Protein AF-A0A1Y3B5D1-F1 (afdb_monomer_lite)

Structure (mmCIF, N/CA/C/O backbone):
data_AF-A0A1Y3B5D1-F1
#
_entry.id   AF-A0A1Y3B5D1-F1
#
loop_
_atom_site.group_PDB
_atom_site.id
_atom_site.type_symbol
_atom_site.label_atom_id
_atom_site.label_alt_id
_atom_site.label_comp_id
_atom_site.label_asym_id
_atom_site.label_entity_id
_atom_site.label_seq_id
_atom_site.pdbx_PDB_ins_code
_atom_site.Cartn_x
_atom_site.Cartn_y
_atom_site.Cartn_z
_atom_site.occupancy
_atom_site.B_iso_or_equiv
_atom_site.auth_seq_id
_atom_site.auth_comp_id
_atom_site.auth_asym_id
_atom_site.auth_atom_id
_atom_site.pdbx_PDB_model_num
ATOM 1 N N . CYS A 1 1 ? -29.926 -3.933 38.410 1.00 73.88 1 CYS A N 1
ATOM 2 C CA . CYS A 1 1 ? -29.168 -4.215 37.176 1.00 73.88 1 CYS A CA 1
ATOM 3 C C . CYS A 1 1 ? -28.532 -5.603 37.271 1.00 73.88 1 CYS A C 1
ATOM 5 O O . CYS A 1 1 ? -28.035 -5.963 38.330 1.00 73.88 1 CYS A O 1
ATOM 7 N N . ASP A 1 2 ? -28.560 -6.382 36.191 1.00 86.00 2 ASP A N 1
ATOM 8 C CA . ASP A 1 2 ? -27.848 -7.660 36.060 1.00 86.00 2 ASP A CA 1
ATOM 9 C C . ASP A 1 2 ? -26.908 -7.589 34.848 1.00 86.00 2 ASP A C 1
ATOM 11 O O . ASP A 1 2 ? -27.327 -7.764 33.702 1.00 86.00 2 ASP A O 1
ATOM 15 N N . ALA A 1 3 ? -25.625 -7.316 35.102 1.00 84.06 3 ALA A N 1
ATOM 16 C CA . ALA A 1 3 ? -24.613 -7.159 34.058 1.00 84.06 3 ALA A CA 1
ATOM 17 C C . ALA A 1 3 ? -2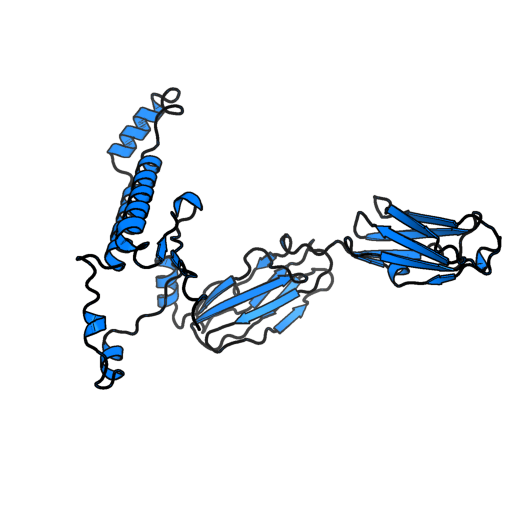4.372 -8.446 33.248 1.00 84.06 3 ALA A C 1
ATOM 19 O O . ALA A 1 3 ? -23.923 -8.378 32.105 1.00 84.06 3 ALA A O 1
ATOM 20 N N . LYS A 1 4 ? -24.708 -9.624 33.794 1.00 87.19 4 LYS A N 1
ATOM 21 C CA . LYS A 1 4 ? -24.528 -10.908 33.098 1.00 87.19 4 LYS A CA 1
ATOM 22 C C . LYS A 1 4 ? -25.571 -11.146 32.011 1.00 87.19 4 LYS A C 1
ATOM 24 O O . LYS A 1 4 ? -25.392 -12.025 31.175 1.00 87.19 4 LYS A O 1
ATOM 29 N N . ARG A 1 5 ? -26.662 -10.379 32.017 1.00 89.25 5 ARG A N 1
ATOM 30 C CA . ARG A 1 5 ? -27.709 -10.442 30.989 1.00 89.25 5 ARG A CA 1
ATOM 31 C C . ARG A 1 5 ? -27.465 -9.493 29.823 1.00 89.25 5 ARG A C 1
ATOM 33 O O . ARG A 1 5 ? -28.234 -9.535 28.866 1.00 89.25 5 ARG A O 1
ATOM 40 N N . VAL A 1 6 ? -26.418 -8.670 29.899 1.00 90.00 6 VAL A N 1
ATOM 41 C CA . VAL A 1 6 ? -25.979 -7.816 28.796 1.00 90.00 6 VAL A CA 1
ATOM 42 C C . VAL A 1 6 ? -25.220 -8.664 27.786 1.00 90.00 6 VAL A C 1
ATOM 44 O O . VAL A 1 6 ? -24.268 -9.361 28.140 1.00 90.00 6 VAL A O 1
ATOM 47 N N . VAL A 1 7 ? -25.633 -8.595 26.524 1.00 90.38 7 VAL A N 1
ATOM 48 C CA . VAL A 1 7 ? -24.996 -9.331 25.429 1.00 90.38 7 VAL A CA 1
ATOM 49 C C . VAL A 1 7 ? -24.275 -8.337 24.536 1.00 90.38 7 VAL A C 1
ATOM 51 O O . VAL A 1 7 ? -24.884 -7.392 24.049 1.00 90.38 7 VAL A O 1
ATOM 54 N N . CYS A 1 8 ? -22.982 -8.550 24.306 1.00 90.25 8 CYS A N 1
ATOM 55 C CA . CYS A 1 8 ? -22.202 -7.738 23.381 1.00 90.25 8 CYS A CA 1
ATOM 56 C C . CYS A 1 8 ? -21.796 -8.571 22.162 1.00 90.25 8 CYS A C 1
ATOM 58 O O . CYS A 1 8 ? -21.264 -9.672 22.306 1.00 90.25 8 CYS A O 1
ATOM 60 N N . THR A 1 9 ? -22.071 -8.060 20.964 1.00 89.50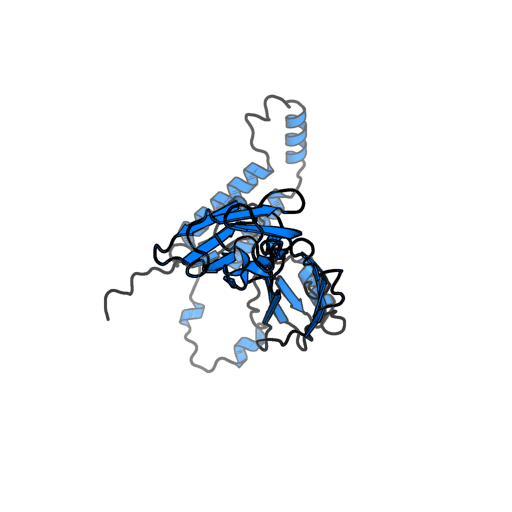 9 THR A N 1
ATOM 61 C CA . THR A 1 9 ? -21.803 -8.728 19.684 1.00 89.50 9 THR A CA 1
ATOM 62 C C . THR A 1 9 ? -21.188 -7.759 18.680 1.00 89.50 9 THR A C 1
ATOM 64 O O . THR A 1 9 ? -21.319 -6.548 18.810 1.00 89.50 9 THR A O 1
ATOM 67 N N . GLY A 1 10 ? -20.503 -8.283 17.666 1.00 86.50 10 GLY A N 1
ATOM 68 C CA . GLY A 1 10 ? -19.906 -7.486 16.594 1.00 86.50 10 GLY A CA 1
ATOM 69 C C . GLY A 1 10 ? -18.433 -7.810 16.376 1.00 86.50 10 GLY A C 1
ATOM 70 O O . GLY A 1 10 ? -17.699 -8.139 17.310 1.00 86.50 10 GLY A O 1
ATOM 71 N N . ASP A 1 11 ? -17.991 -7.705 15.124 1.00 82.56 11 ASP A N 1
ATOM 72 C CA . ASP A 1 11 ? -16.603 -7.989 14.745 1.00 82.56 11 ASP A CA 1
ATOM 73 C C . ASP A 1 11 ? -15.610 -7.018 15.388 1.00 82.56 11 ASP A C 1
ATOM 75 O O . ASP A 1 11 ? -14.460 -7.387 15.647 1.00 82.56 11 ASP A O 1
ATOM 79 N N . GLY A 1 12 ? -16.078 -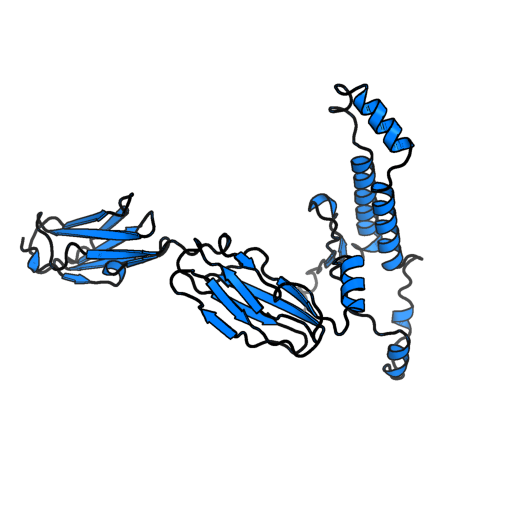5.817 15.748 1.00 82.25 12 GLY A N 1
ATOM 80 C CA . GLY A 1 12 ? -15.278 -4.825 16.451 1.00 82.25 12 GLY A CA 1
ATOM 81 C C . GLY A 1 12 ? -14.746 -5.292 17.807 1.00 82.25 12 GLY A C 1
ATOM 82 O O . GLY A 1 12 ? -13.748 -4.755 18.271 1.00 82.25 12 GLY A O 1
ATOM 83 N N . LEU A 1 13 ? -15.315 -6.345 18.407 1.00 85.88 13 LEU A N 1
ATOM 84 C CA . LEU A 1 13 ? -14.816 -6.934 19.657 1.00 85.88 13 LEU A CA 1
ATOM 85 C C . LEU A 1 13 ? -13.508 -7.717 19.490 1.00 85.88 13 LEU A C 1
ATOM 87 O O . LEU A 1 13 ? -12.774 -7.900 20.459 1.00 85.88 13 LEU A O 1
ATOM 91 N N . LYS A 1 14 ? -13.203 -8.196 18.277 1.00 85.31 14 LYS A N 1
ATOM 92 C CA . LYS A 1 14 ? -11.968 -8.948 17.986 1.00 85.31 14 LYS A CA 1
ATOM 93 C C . LYS A 1 14 ? -10.825 -8.023 17.556 1.00 85.31 14 LYS A C 1
ATOM 95 O O . LYS A 1 14 ? -9.649 -8.354 17.732 1.00 85.31 14 LYS A O 1
ATOM 100 N N . GLY A 1 15 ? -11.148 -6.855 17.007 1.00 87.25 15 GLY A N 1
ATOM 101 C CA . GLY A 1 15 ? -10.177 -5.876 16.536 1.00 87.25 15 GLY A CA 1
ATOM 102 C C . GLY A 1 15 ? -10.649 -5.128 15.295 1.00 87.25 15 GLY A C 1
ATOM 103 O O . GLY A 1 15 ? -11.809 -5.204 14.905 1.00 87.25 15 GLY A O 1
ATOM 104 N N . GLY A 1 16 ? -9.727 -4.408 14.664 1.00 87.19 16 GLY A N 1
ATOM 105 C CA . GLY A 1 16 ? -10.025 -3.620 13.472 1.00 87.19 16 GLY A CA 1
ATOM 106 C C . GLY A 1 16 ? -8.800 -2.893 12.938 1.00 87.19 16 GLY A C 1
ATOM 107 O O . GLY A 1 16 ? -7.671 -3.169 13.346 1.00 87.19 16 GLY A O 1
ATOM 108 N N . THR A 1 17 ? -9.014 -1.969 12.010 1.00 86.00 17 THR A N 1
ATOM 109 C CA . THR A 1 17 ? -7.951 -1.162 11.398 1.00 86.00 17 THR A CA 1
ATOM 110 C C . THR A 1 17 ? -8.213 0.305 11.695 1.00 86.00 17 THR A C 1
ATOM 112 O O . THR A 1 17 ? -9.352 0.748 11.587 1.00 86.00 17 THR A O 1
ATOM 115 N N . ILE A 1 18 ? -7.174 1.063 12.051 1.00 86.31 18 ILE A N 1
ATOM 116 C CA . ILE A 1 18 ? -7.285 2.519 12.220 1.00 86.31 18 ILE A CA 1
ATOM 117 C C . ILE A 1 18 ? -7.832 3.135 10.927 1.00 86.31 18 ILE A C 1
ATOM 119 O O . ILE A 1 18 ? -7.423 2.747 9.833 1.00 86.31 18 ILE A O 1
ATOM 123 N N . GLY A 1 19 ? -8.765 4.077 11.061 1.00 79.44 19 GLY A N 1
ATOM 124 C CA . GLY A 1 19 ? -9.437 4.729 9.934 1.00 79.44 19 GLY A CA 1
ATOM 125 C C . GLY A 1 19 ? -10.623 3.946 9.365 1.00 79.44 19 GLY A C 1
ATOM 126 O O . GLY A 1 19 ? -11.382 4.502 8.579 1.00 79.44 19 GLY A O 1
ATOM 127 N N . LYS A 1 20 ? -10.831 2.687 9.776 1.00 83.94 20 LYS A N 1
ATOM 128 C CA . LYS A 1 20 ? -12.084 1.963 9.527 1.00 83.94 20 LYS A CA 1
ATOM 129 C C . LYS A 1 20 ? -12.992 2.050 10.747 1.00 83.94 20 LYS A C 1
ATOM 131 O O . LYS A 1 20 ? -12.519 2.087 11.879 1.00 83.94 20 LYS A O 1
ATOM 136 N N . GLU A 1 21 ? -14.296 2.049 10.503 1.00 84.12 21 GLU A N 1
ATOM 137 C CA . GLU A 1 21 ? -15.302 2.054 11.560 1.00 84.12 21 GLU A CA 1
ATOM 138 C C . GLU A 1 21 ? -15.291 0.712 12.309 1.00 84.12 21 GLU A C 1
ATOM 140 O O . GLU A 1 21 ? -15.497 -0.353 11.719 1.00 84.12 21 GLU A O 1
ATOM 145 N N . ILE A 1 22 ? -15.019 0.756 13.615 1.00 90.81 22 ILE A N 1
ATOM 146 C CA . ILE A 1 22 ? -15.044 -0.412 14.498 1.00 90.81 22 ILE A CA 1
ATOM 147 C C . ILE A 1 22 ? -16.290 -0.294 15.365 1.00 90.81 22 ILE A C 1
ATOM 149 O O . ILE A 1 22 ? -16.335 0.531 16.276 1.00 90.81 22 ILE A O 1
ATOM 153 N N . LYS A 1 23 ? -17.290 -1.129 15.076 1.00 92.19 23 LYS A N 1
ATOM 154 C CA . LYS A 1 23 ? -18.577 -1.121 15.773 1.00 92.19 23 LYS A CA 1
ATOM 155 C C . LYS A 1 23 ? -18.826 -2.401 16.560 1.00 92.19 23 LYS A C 1
ATOM 157 O O . LYS A 1 23 ? -18.501 -3.503 16.105 1.00 92.19 23 LYS A O 1
ATOM 162 N N . ALA A 1 24 ? -19.438 -2.239 17.723 1.00 92.50 24 ALA A N 1
ATOM 163 C CA . ALA A 1 24 ? -19.983 -3.313 18.537 1.00 92.50 24 ALA A CA 1
ATOM 164 C C . ALA A 1 24 ? -21.415 -2.962 18.959 1.00 92.50 24 ALA A C 1
ATOM 166 O O . ALA A 1 24 ? -21.752 -1.801 19.171 1.00 92.50 24 ALA A O 1
ATOM 167 N N . PHE A 1 25 ? -22.255 -3.978 19.082 1.00 92.75 25 PHE A N 1
ATOM 168 C CA . PHE A 1 25 ? -23.649 -3.872 19.485 1.00 92.75 25 PHE A CA 1
ATOM 169 C C . PHE A 1 25 ? -23.807 -4.444 20.886 1.00 92.75 25 PHE A C 1
ATOM 171 O O . PHE A 1 25 ? -23.305 -5.531 21.181 1.00 92.75 25 PHE A O 1
ATOM 178 N N . ILE A 1 26 ? -24.493 -3.714 21.754 1.00 92.69 26 ILE A N 1
ATOM 179 C CA . ILE A 1 26 ? -24.699 -4.077 23.153 1.00 92.69 26 ILE A CA 1
ATOM 180 C C . ILE A 1 26 ? -26.203 -4.121 23.409 1.00 92.69 26 ILE A C 1
ATOM 182 O O . ILE A 1 26 ? -26.888 -3.115 23.281 1.00 92.69 26 ILE A O 1
ATOM 186 N N . ASP A 1 27 ? -26.723 -5.284 23.783 1.00 92.38 27 ASP A N 1
ATOM 187 C CA . ASP A 1 27 ? -28.128 -5.483 24.134 1.00 92.38 27 ASP A CA 1
ATOM 188 C C . ASP A 1 27 ? -28.279 -5.524 25.658 1.00 92.38 27 ASP A C 1
ATOM 190 O O . ASP A 1 27 ? -27.698 -6.386 26.326 1.00 92.38 27 ASP A O 1
ATOM 194 N N . THR A 1 28 ? -29.059 -4.590 26.208 1.00 91.12 28 THR A N 1
ATOM 195 C CA . THR A 1 28 ? -29.312 -4.455 27.652 1.00 91.12 28 THR A CA 1
ATOM 196 C C . THR A 1 28 ? -30.758 -4.763 28.047 1.00 91.12 28 THR A C 1
ATOM 198 O O . THR A 1 28 ? -31.086 -4.727 29.234 1.00 91.12 28 THR A O 1
ATOM 201 N N . ARG A 1 29 ? -31.628 -5.151 27.101 1.00 88.94 29 ARG A N 1
ATOM 202 C CA . ARG A 1 29 ? -33.082 -5.321 27.325 1.00 88.94 29 ARG A CA 1
ATOM 203 C C . ARG A 1 29 ? -33.424 -6.274 28.472 1.00 88.94 29 ARG A C 1
ATOM 205 O O . ARG A 1 29 ? -34.460 -6.146 29.116 1.00 88.94 29 ARG A O 1
ATOM 212 N N . ARG A 1 30 ? -32.542 -7.239 28.754 1.00 86.75 30 ARG A N 1
ATOM 213 C CA . ARG A 1 30 ? -32.715 -8.255 29.807 1.00 86.75 30 ARG A CA 1
ATOM 214 C C . ARG A 1 30 ? -32.007 -7.924 31.126 1.00 86.75 30 ARG A C 1
ATOM 216 O O . ARG A 1 30 ? -32.154 -8.684 32.084 1.00 86.75 30 ARG A O 1
ATOM 223 N N . ALA A 1 31 ? -31.244 -6.834 31.188 1.00 85.38 31 ALA A N 1
ATOM 224 C CA . ALA A 1 31 ? -30.389 -6.472 32.321 1.00 85.38 31 ALA A CA 1
ATOM 225 C C . ALA A 1 31 ? -31.074 -5.559 33.364 1.00 85.38 31 ALA A C 1
ATOM 227 O O . ALA A 1 31 ? -30.562 -5.410 34.479 1.00 85.38 31 ALA A O 1
ATOM 228 N N . GLY A 1 32 ? -32.249 -4.997 33.047 1.00 85.00 32 GLY A N 1
ATOM 229 C CA . GLY A 1 32 ? -32.948 -4.010 33.890 1.00 85.00 32 GLY A CA 1
ATOM 230 C C . GLY A 1 32 ? -32.233 -2.650 33.909 1.00 85.00 32 GLY A C 1
ATOM 231 O O . GLY A 1 32 ? -31.203 -2.530 33.269 1.00 85.00 32 GLY A O 1
ATOM 232 N N . PRO A 1 33 ? -32.720 -1.628 34.636 1.00 84.75 33 PRO A N 1
ATOM 233 C CA . PRO A 1 33 ? -32.132 -0.285 34.606 1.00 84.75 33 PRO A CA 1
ATOM 234 C C . PRO A 1 33 ? -30.714 -0.265 35.199 1.00 84.75 33 PRO A C 1
ATOM 236 O O . PRO A 1 33 ? -30.475 -0.818 36.280 1.00 84.75 33 PRO A O 1
ATOM 239 N N . GLY A 1 34 ? -29.779 0.374 34.493 1.00 85.25 34 GLY A N 1
ATOM 240 C CA . GLY A 1 34 ? -28.375 0.522 34.876 1.00 85.25 34 GLY A CA 1
ATOM 241 C C . GLY A 1 34 ? -27.589 1.374 33.875 1.00 85.25 34 GLY A C 1
ATOM 242 O O . GLY A 1 34 ? -28.000 1.534 32.729 1.00 85.25 34 GLY A O 1
ATOM 243 N N . GLU A 1 35 ? -26.458 1.921 34.318 1.00 88.56 35 GLU A N 1
ATOM 244 C CA . GLU A 1 35 ? -25.576 2.758 33.496 1.00 88.56 35 GLU A CA 1
ATOM 245 C C . GLU A 1 35 ? -24.584 1.897 32.701 1.00 88.56 35 GLU A C 1
ATOM 247 O O . GLU A 1 35 ? -23.913 1.030 33.271 1.00 88.56 35 GLU A O 1
ATOM 252 N N . LEU A 1 36 ? -24.478 2.132 31.391 1.00 90.38 36 LEU A N 1
ATOM 253 C CA . LEU A 1 36 ? -23.531 1.455 30.507 1.00 90.38 36 LEU A CA 1
ATOM 254 C C . LEU A 1 36 ? -22.292 2.334 30.301 1.00 90.38 36 LEU A C 1
ATOM 256 O O . LEU A 1 36 ? -22.404 3.482 29.888 1.00 90.38 36 LEU A O 1
ATOM 260 N N . SER A 1 37 ? -21.106 1.778 30.545 1.00 91.69 37 SER A N 1
ATOM 261 C CA . SER A 1 37 ? -19.827 2.454 30.307 1.00 91.69 37 SER A CA 1
ATOM 262 C C . SER A 1 37 ? -18.894 1.571 29.485 1.00 91.69 37 SER A C 1
ATOM 264 O O . SER A 1 37 ? -18.779 0.365 29.724 1.00 91.69 37 SER A O 1
ATOM 266 N N . ALA A 1 38 ? -18.219 2.174 28.508 1.00 93.19 38 ALA A N 1
ATOM 267 C CA . ALA A 1 38 ? -17.248 1.512 27.650 1.00 93.19 38 ALA A CA 1
ATOM 268 C C . ALA A 1 38 ? -15.947 2.318 27.623 1.00 93.19 38 ALA A C 1
ATOM 270 O O . ALA A 1 38 ? -15.957 3.529 27.416 1.00 93.19 38 ALA A O 1
ATOM 271 N N . GLN A 1 39 ? -14.823 1.641 27.834 1.00 92.75 39 GLN A N 1
ATOM 272 C CA . GLN A 1 39 ? -13.498 2.247 27.810 1.00 92.75 39 GLN A CA 1
ATOM 273 C C . GLN A 1 39 ? -12.529 1.331 27.073 1.00 92.75 39 GLN A C 1
ATOM 275 O O . GLN A 1 39 ? -12.374 0.166 27.436 1.00 92.75 39 GLN A O 1
ATOM 280 N N . CYS A 1 40 ? -11.844 1.856 26.062 1.00 93.19 40 CYS A N 1
ATOM 281 C CA . CYS A 1 40 ? -10.846 1.115 25.302 1.00 93.19 40 CYS A CA 1
ATOM 282 C C . CYS A 1 40 ? -9.454 1.707 25.540 1.00 93.19 40 CYS A C 1
ATOM 284 O O . CYS A 1 40 ? -9.190 2.858 25.200 1.00 93.19 40 CYS A O 1
ATOM 286 N N . ILE A 1 41 ? -8.552 0.912 26.115 1.00 93.00 41 ILE A N 1
ATOM 287 C CA . ILE A 1 41 ? -7.191 1.335 26.470 1.00 93.00 41 ILE A CA 1
ATOM 288 C C . ILE A 1 41 ? -6.196 0.638 25.540 1.00 93.00 41 ILE A C 1
ATOM 290 O O . ILE A 1 41 ? -6.177 -0.591 25.465 1.00 93.00 41 ILE A O 1
ATOM 294 N N . GLY A 1 42 ? -5.400 1.419 24.810 1.00 89.62 42 GLY A N 1
ATOM 295 C CA . GLY A 1 42 ? -4.299 0.933 23.981 1.00 89.62 42 GLY A CA 1
ATOM 296 C C . GLY A 1 42 ? -2.965 0.846 24.732 1.00 89.62 42 GLY A C 1
ATOM 297 O O . GLY A 1 42 ? -2.916 1.092 25.937 1.00 89.62 42 GLY A O 1
ATOM 298 N N . PRO A 1 43 ? -1.875 0.483 24.033 1.00 86.81 43 PRO A N 1
ATOM 299 C CA . PRO A 1 43 ? -0.533 0.391 24.615 1.00 86.81 43 PRO A CA 1
ATOM 300 C C . PRO A 1 43 ? -0.018 1.687 25.265 1.00 86.81 43 PRO A C 1
ATOM 302 O O . PRO A 1 43 ? 0.581 1.632 26.333 1.00 86.81 43 PRO A O 1
ATOM 305 N N . ASN A 1 44 ? -0.245 2.834 24.624 1.00 87.31 44 ASN A N 1
ATOM 306 C CA . ASN A 1 44 ? 0.192 4.165 25.053 1.00 87.31 44 ASN A CA 1
ATOM 307 C C . ASN A 1 44 ? -0.957 5.185 25.090 1.00 87.31 44 ASN A C 1
ATOM 309 O O . ASN A 1 44 ? -0.872 6.174 25.816 1.00 87.31 44 ASN A O 1
ATOM 313 N N . LYS A 1 45 ? -2.012 4.994 24.287 1.00 86.94 45 LYS A N 1
ATOM 314 C CA . LYS A 1 45 ? -3.142 5.923 24.148 1.00 86.94 45 LYS A CA 1
ATOM 315 C C . LYS A 1 45 ? -4.473 5.195 24.313 1.00 86.94 45 LYS A C 1
ATOM 317 O O . LYS A 1 45 ? -4.666 4.093 23.807 1.00 86.94 45 LYS A O 1
ATOM 322 N N . ALA A 1 46 ? -5.424 5.831 24.994 1.00 89.81 46 ALA A N 1
ATOM 323 C CA . ALA A 1 46 ? -6.805 5.359 25.008 1.00 89.81 46 ALA A CA 1
ATOM 324 C C . ALA A 1 46 ? -7.474 5.629 23.649 1.00 89.81 46 ALA A C 1
ATOM 326 O O . ALA A 1 46 ? -7.217 6.651 23.010 1.00 89.81 46 ALA A O 1
ATOM 327 N N . ALA A 1 47 ? -8.325 4.705 23.208 1.00 91.12 47 ALA A N 1
ATOM 328 C CA . ALA A 1 47 ? -9.170 4.905 22.039 1.00 91.12 47 ALA A CA 1
ATOM 329 C C . ALA A 1 47 ? -10.439 5.664 22.441 1.00 91.12 47 ALA A C 1
ATOM 331 O O . ALA A 1 47 ? -10.980 5.458 23.531 1.00 91.12 47 ALA A O 1
ATOM 332 N N . ILE A 1 48 ? -10.924 6.521 21.546 1.00 92.12 48 ILE A N 1
ATOM 333 C CA . ILE A 1 48 ? -12.168 7.262 21.762 1.00 92.12 48 ILE A CA 1
ATOM 334 C C . ILE A 1 48 ? -13.327 6.283 21.564 1.00 92.12 48 ILE A C 1
ATOM 336 O O . ILE A 1 48 ? -13.340 5.534 20.587 1.00 92.12 48 ILE A O 1
ATOM 340 N N . CYS A 1 49 ? -14.254 6.249 22.517 1.00 92.31 49 CYS A N 1
ATOM 341 C CA . CYS A 1 49 ? -15.417 5.369 22.498 1.00 92.31 49 CYS A CA 1
ATOM 342 C C . CYS A 1 49 ? -16.679 6.228 22.501 1.00 92.31 49 CYS A C 1
ATOM 344 O O . CYS A 1 49 ? -16.872 7.015 23.425 1.00 92.31 49 CYS A O 1
ATOM 346 N N . GLU A 1 50 ? -17.528 6.057 21.498 1.00 93.12 50 GLU A N 1
ATOM 347 C CA . GLU A 1 50 ? -18.805 6.756 21.381 1.00 93.12 50 GLU A CA 1
ATOM 348 C C . GLU A 1 50 ? -19.933 5.744 21.541 1.00 93.12 50 GLU A C 1
ATOM 350 O O . GLU A 1 50 ? -19.948 4.695 20.895 1.00 93.12 50 GLU A O 1
ATOM 355 N N . LEU A 1 51 ? -20.857 6.036 22.450 1.00 92.31 51 LEU A N 1
ATOM 356 C CA . LEU A 1 51 ? -21.985 5.170 22.752 1.00 92.31 51 LEU A CA 1
ATOM 357 C C . LEU A 1 51 ? -23.264 5.840 22.251 1.00 92.31 51 LEU A C 1
ATOM 359 O O . LEU A 1 51 ? -23.622 6.920 22.715 1.00 92.31 51 LEU A O 1
ATOM 363 N N . TYR A 1 52 ? -23.961 5.174 21.340 1.00 92.75 52 TYR A N 1
ATOM 364 C CA . TYR A 1 52 ? -25.234 5.623 20.792 1.00 92.75 52 TYR A CA 1
ATOM 365 C C . TYR A 1 52 ? -26.362 4.739 21.309 1.00 92.75 52 TYR A C 1
ATOM 367 O O . TYR A 1 52 ? -26.349 3.527 21.090 1.00 92.75 52 TYR A O 1
ATOM 375 N N . ASP A 1 53 ? -27.333 5.345 21.985 1.00 90.75 53 ASP A N 1
ATOM 376 C CA . ASP A 1 53 ? -28.556 4.673 22.424 1.00 90.75 53 ASP A CA 1
ATOM 377 C C . ASP A 1 53 ? -29.577 4.651 21.279 1.00 90.75 53 ASP A C 1
ATOM 379 O O . ASP A 1 53 ? -29.895 5.694 20.702 1.00 90.75 53 ASP A O 1
ATOM 383 N N . GLN A 1 54 ? -30.083 3.466 20.933 1.00 90.94 54 GLN A N 1
ATOM 384 C CA . GLN A 1 54 ? -31.128 3.312 19.917 1.00 90.94 54 GLN A CA 1
ATOM 385 C C . GLN A 1 54 ? -32.548 3.490 20.489 1.00 90.94 54 GLN A C 1
ATOM 387 O O . GLN A 1 54 ? -33.521 3.425 19.741 1.00 90.94 54 GLN A O 1
ATOM 392 N N . ASN A 1 55 ? -32.684 3.766 21.791 1.00 86.06 55 ASN A N 1
ATOM 393 C CA . ASN A 1 55 ? -33.944 3.932 22.529 1.00 86.06 55 ASN A CA 1
ATOM 394 C C . ASN A 1 55 ? -34.851 2.685 22.543 1.00 86.06 55 ASN A C 1
ATOM 396 O O . ASN A 1 55 ? -36.028 2.772 22.888 1.00 86.06 55 ASN A O 1
ATOM 400 N N . ASP A 1 56 ? -34.315 1.512 22.207 1.00 87.81 56 ASP A N 1
ATOM 401 C CA . ASP A 1 56 ? -35.002 0.214 22.248 1.00 87.81 56 ASP A CA 1
ATOM 402 C C . ASP A 1 56 ? -34.363 -0.760 23.265 1.00 87.81 56 ASP A C 1
ATOM 404 O O . ASP A 1 56 ? -34.718 -1.941 23.338 1.00 87.81 56 ASP A O 1
ATOM 408 N N . GLY A 1 57 ? -33.416 -0.260 24.069 1.00 83.81 57 GLY A N 1
ATOM 409 C CA . GLY A 1 57 ? -32.599 -1.037 25.002 1.00 83.81 57 GLY A CA 1
ATOM 410 C C . GLY A 1 57 ? -31.343 -1.652 24.374 1.00 83.81 57 GLY A C 1
ATOM 411 O O . GLY A 1 57 ? -30.633 -2.410 25.050 1.00 83.81 57 GLY A O 1
ATOM 412 N N . THR A 1 58 ? -31.052 -1.334 23.110 1.00 91.12 58 THR A N 1
ATOM 413 C CA . THR A 1 58 ? -29.793 -1.654 22.440 1.00 91.12 58 THR A CA 1
ATOM 414 C C . THR A 1 58 ? -28.929 -0.407 22.241 1.00 91.12 58 THR A C 1
ATOM 416 O O . THR A 1 58 ? -29.410 0.707 22.043 1.00 91.12 58 THR A O 1
ATOM 419 N N . PHE A 1 59 ? -27.617 -0.608 22.310 1.00 92.00 59 PHE A N 1
ATOM 420 C CA . PHE A 1 59 ? -26.612 0.437 22.187 1.00 92.00 59 PHE A CA 1
ATOM 421 C C . PHE A 1 59 ? -25.617 0.071 21.093 1.00 92.00 59 PHE A C 1
ATOM 423 O O . PHE A 1 59 ? -25.202 -1.084 20.961 1.00 92.00 59 PHE A O 1
ATOM 430 N N . THR A 1 60 ? -25.196 1.071 20.328 1.00 93.25 60 THR A N 1
ATOM 431 C CA . THR A 1 60 ? -24.108 0.953 19.356 1.00 93.25 60 THR A CA 1
ATOM 432 C C . THR A 1 60 ? -22.868 1.624 19.922 1.00 93.25 60 THR A C 1
ATOM 434 O O . THR A 1 60 ? -22.874 2.817 20.202 1.00 93.25 60 THR A O 1
ATOM 437 N N . LEU A 1 61 ? -21.805 0.849 20.099 1.00 93.50 61 LEU A N 1
ATOM 438 C CA . LEU A 1 61 ? -20.498 1.327 20.520 1.00 93.50 61 LEU A CA 1
ATOM 439 C C . LEU A 1 61 ? -19.609 1.499 19.285 1.00 93.50 61 LEU A C 1
ATOM 441 O O . LEU A 1 61 ? -19.291 0.509 18.621 1.00 93.50 61 LEU A O 1
ATOM 445 N N . LEU A 1 62 ? -19.185 2.731 19.011 1.00 93.25 62 LEU A N 1
ATOM 446 C CA . LEU A 1 62 ? -18.156 3.051 18.024 1.00 93.25 62 LEU A CA 1
ATOM 447 C C . LEU A 1 62 ? -16.814 3.266 18.721 1.00 93.25 62 LEU A C 1
ATOM 449 O O . LEU A 1 62 ? -16.725 3.933 19.751 1.00 93.25 62 LEU A O 1
ATOM 453 N N . ILE A 1 63 ? -15.761 2.668 18.168 1.00 91.75 63 ILE A N 1
ATOM 454 C CA . ILE A 1 63 ? -14.409 2.719 18.725 1.00 91.75 63 ILE A CA 1
ATOM 455 C C . ILE A 1 63 ? -13.481 3.336 17.681 1.00 91.75 63 ILE A C 1
ATOM 457 O O . ILE A 1 63 ? -13.275 2.773 16.605 1.00 91.75 63 ILE A O 1
ATOM 461 N N . HIS A 1 64 ? -12.863 4.463 18.028 1.00 91.69 64 HIS A N 1
ATOM 462 C CA . HIS A 1 64 ? -11.911 5.186 17.189 1.00 91.69 64 HIS A CA 1
ATOM 463 C C . HIS A 1 64 ? -10.496 5.067 17.777 1.00 91.69 64 HIS A C 1
ATOM 465 O O . HIS A 1 64 ? -10.070 5.910 18.582 1.00 91.69 64 HIS A O 1
ATOM 471 N N . PRO A 1 65 ? -9.747 4.003 17.422 1.00 89.31 65 PRO A N 1
ATOM 472 C CA . PRO A 1 65 ? -8.391 3.820 17.910 1.00 89.31 65 PRO A CA 1
ATOM 473 C C . PRO A 1 65 ? -7.438 4.847 17.302 1.00 89.31 65 PRO A C 1
ATOM 475 O O . PRO A 1 65 ? -7.463 5.112 16.103 1.00 89.31 65 PRO A O 1
ATOM 478 N N . GLN A 1 66 ? -6.559 5.383 18.145 1.00 86.19 66 GLN A N 1
ATOM 479 C CA . GLN A 1 66 ? -5.557 6.382 17.759 1.00 86.19 66 GLN A CA 1
ATOM 480 C C . GLN A 1 66 ? -4.198 5.756 17.422 1.00 86.19 66 GLN A C 1
ATOM 482 O O . GLN A 1 66 ? -3.345 6.396 16.811 1.00 86.19 66 GLN A O 1
ATOM 487 N N . GLU A 1 67 ? -3.971 4.505 17.825 1.00 86.25 67 GLU A N 1
ATOM 488 C CA . GLU A 1 67 ? -2.726 3.787 17.571 1.00 86.25 67 GLU A CA 1
ATOM 489 C C . GLU A 1 67 ? -2.972 2.307 17.260 1.00 86.25 67 GLU A C 1
ATOM 491 O O . GLU A 1 67 ? -4.030 1.744 17.539 1.00 86.25 67 GLU A O 1
ATOM 496 N N . GLY A 1 68 ? -1.982 1.673 16.631 1.00 86.44 68 GLY A N 1
ATOM 497 C CA . GLY A 1 68 ? -2.020 0.249 16.316 1.00 86.44 68 GLY A CA 1
ATOM 498 C C . GLY A 1 68 ? -1.422 -0.553 17.463 1.00 86.44 68 GLY A C 1
ATOM 499 O O . GLY A 1 68 ? -0.419 -0.152 18.045 1.00 86.44 68 GLY A O 1
ATOM 500 N N . GLY A 1 69 ? -1.998 -1.708 17.779 1.00 87.31 69 GLY A N 1
ATOM 501 C CA . GLY A 1 69 ? -1.503 -2.563 18.851 1.00 87.31 69 GLY A CA 1
ATOM 502 C C . GLY A 1 69 ? -2.593 -3.379 19.530 1.00 87.31 69 GLY A C 1
ATOM 503 O O . GLY A 1 69 ? -3.749 -3.406 19.102 1.00 87.31 69 GLY A O 1
ATOM 504 N N . LYS A 1 70 ? -2.211 -4.063 20.610 1.00 90.88 70 LYS A N 1
ATOM 505 C CA . LYS A 1 70 ? -3.157 -4.776 21.474 1.00 90.88 70 LYS A CA 1
ATOM 506 C C . LYS A 1 70 ? -3.882 -3.755 22.345 1.00 90.88 70 LYS A C 1
ATOM 508 O O . LYS A 1 70 ? -3.231 -3.052 23.105 1.00 90.88 70 LYS A O 1
ATOM 513 N N . HIS A 1 71 ? -5.195 -3.682 22.201 1.00 92.69 71 HIS A N 1
ATOM 514 C CA . HIS A 1 71 ? -6.066 -2.816 22.980 1.00 92.69 71 HIS A CA 1
ATOM 515 C C . HIS A 1 71 ? -6.956 -3.669 23.882 1.00 92.69 71 HIS A C 1
ATOM 517 O O . HIS A 1 71 ? -7.302 -4.800 23.538 1.00 92.69 71 HIS A O 1
ATOM 523 N N . THR A 1 72 ? -7.338 -3.114 25.023 1.00 94.06 72 THR A N 1
ATOM 524 C CA . THR A 1 72 ? -8.214 -3.754 25.999 1.00 94.06 72 THR A CA 1
ATOM 525 C C . THR A 1 72 ? -9.499 -2.948 26.098 1.00 94.06 72 THR A C 1
ATOM 527 O O . THR A 1 72 ? -9.492 -1.825 26.605 1.00 94.06 72 THR A O 1
ATOM 530 N N . LEU A 1 73 ? -10.604 -3.518 25.619 1.00 94.38 73 LEU A N 1
ATOM 531 C CA . LEU A 1 73 ? -11.933 -2.924 25.708 1.00 94.38 73 LEU A CA 1
ATOM 532 C C . LEU A 1 73 ? -12.652 -3.433 26.958 1.00 94.38 73 LEU A C 1
ATOM 534 O O . LEU A 1 73 ? -12.955 -4.617 27.112 1.00 94.38 73 LEU A O 1
ATOM 538 N N . THR A 1 74 ? -12.950 -2.509 27.857 1.00 94.31 74 THR A N 1
ATOM 539 C CA . THR A 1 74 ? -13.691 -2.747 29.088 1.00 94.31 74 THR A CA 1
ATOM 540 C C . THR A 1 74 ? -15.105 -2.220 28.928 1.00 94.31 74 THR A C 1
ATOM 542 O O . THR A 1 74 ? -15.288 -1.032 28.687 1.00 94.31 74 THR A O 1
ATOM 545 N N . ILE A 1 75 ? -16.097 -3.095 29.084 1.00 93.44 75 ILE A N 1
ATOM 546 C CA . ILE A 1 75 ? -17.512 -2.722 29.068 1.00 93.44 75 ILE A CA 1
ATOM 547 C C . ILE A 1 75 ? -18.106 -3.106 30.419 1.00 93.44 75 ILE A C 1
ATOM 549 O O . ILE A 1 75 ? -18.003 -4.259 30.852 1.00 93.44 75 ILE A O 1
ATOM 553 N N . LYS A 1 76 ? -18.714 -2.131 31.093 1.00 93.31 76 LYS A N 1
ATOM 554 C CA . LYS A 1 76 ? -19.344 -2.301 32.400 1.00 93.31 76 LYS A CA 1
ATOM 555 C C . LYS A 1 76 ? -20.793 -1.838 32.365 1.00 93.31 76 LYS A C 1
ATOM 557 O O . LYS A 1 76 ? -21.112 -0.833 31.739 1.00 93.31 76 LYS A O 1
ATOM 562 N N . TYR A 1 77 ? -21.646 -2.549 33.090 1.00 92.56 77 TYR A N 1
ATOM 563 C CA . TYR A 1 77 ? -23.052 -2.225 33.281 1.00 92.56 77 TYR A CA 1
ATOM 564 C C . TYR A 1 77 ? -23.366 -2.122 34.776 1.00 92.56 77 TYR A C 1
ATOM 566 O O . TYR A 1 77 ? -23.128 -3.069 35.526 1.00 92.56 77 TYR A O 1
ATOM 574 N N . GLY A 1 78 ? -23.843 -0.962 35.236 1.00 90.38 78 GLY A N 1
ATOM 575 C CA . GLY A 1 78 ? -24.059 -0.686 36.661 1.00 90.38 78 GLY A CA 1
ATOM 576 C C . GLY A 1 78 ? -22.791 -0.875 37.506 1.00 90.38 78 GLY A C 1
ATOM 577 O O . GLY A 1 78 ? -22.856 -1.422 38.604 1.00 90.38 78 GLY A O 1
ATOM 578 N N . GLY A 1 79 ? -21.626 -0.520 36.952 1.00 89.50 79 GLY A N 1
ATOM 579 C CA . GLY A 1 79 ? -20.313 -0.680 37.589 1.00 89.50 79 GLY A CA 1
ATOM 580 C C . GLY A 1 79 ? -19.696 -2.087 37.514 1.00 89.50 79 GLY A C 1
ATOM 581 O O . GLY A 1 79 ? -18.514 -2.236 37.824 1.00 89.50 79 GLY A O 1
ATOM 582 N N . GLN A 1 80 ? -20.432 -3.109 37.061 1.00 92.19 80 GLN A N 1
ATOM 583 C CA . GLN A 1 80 ? -19.941 -4.491 36.949 1.00 92.19 80 GLN A CA 1
ATOM 584 C C . GLN A 1 80 ? -19.559 -4.858 35.512 1.00 92.19 80 GLN A C 1
ATOM 586 O O . GLN A 1 80 ? -20.196 -4.412 34.564 1.00 92.19 80 GLN A O 1
ATOM 591 N N . HIS A 1 81 ? -18.538 -5.700 35.335 1.00 92.69 81 HIS A N 1
ATOM 592 C CA . HIS A 1 81 ? -18.139 -6.192 34.012 1.00 92.69 81 HIS A CA 1
ATOM 593 C C . HIS A 1 81 ? -19.221 -7.079 33.387 1.00 92.69 81 HIS A C 1
ATOM 595 O O . HIS A 1 81 ? -19.783 -7.951 34.054 1.00 92.69 81 HIS A O 1
ATOM 601 N N . ILE A 1 82 ? -19.474 -6.878 32.094 1.00 92.69 82 ILE A N 1
ATOM 602 C CA . ILE A 1 82 ? -20.339 -7.770 31.314 1.00 92.69 82 ILE A CA 1
ATOM 603 C C . ILE A 1 82 ? -19.615 -9.080 30.976 1.00 92.69 82 ILE A C 1
ATOM 605 O O . ILE A 1 82 ? -18.391 -9.187 31.102 1.00 92.69 82 ILE A O 1
ATOM 609 N N . ILE A 1 83 ? -20.354 -10.075 30.483 1.00 89.31 83 ILE A N 1
ATOM 610 C CA . ILE A 1 83 ? -19.757 -11.333 30.020 1.00 89.31 83 ILE A CA 1
ATOM 611 C C . ILE A 1 83 ? -18.806 -11.057 28.848 1.00 89.31 83 ILE A C 1
ATOM 613 O O . ILE A 1 83 ? -19.177 -10.421 27.865 1.00 89.31 83 ILE A O 1
ATOM 617 N N . GLY A 1 84 ? -17.571 -11.549 28.962 1.00 87.31 84 GLY A N 1
ATOM 618 C CA . GLY A 1 84 ? -16.518 -11.367 27.960 1.00 87.31 84 GLY A CA 1
ATOM 619 C C . GLY A 1 84 ? -15.662 -10.114 28.158 1.00 87.31 84 GLY A C 1
ATOM 620 O O . GLY A 1 84 ? -14.594 -10.030 27.560 1.00 87.31 84 GLY A O 1
ATOM 621 N N . SER A 1 85 ? -16.063 -9.178 29.029 1.00 90.81 85 SER A N 1
ATOM 622 C CA . SER A 1 85 ? -15.201 -8.057 29.405 1.00 90.81 85 SER A CA 1
ATOM 623 C C . SER A 1 85 ? -14.138 -8.507 30.423 1.00 90.81 85 SER A C 1
ATOM 625 O O . SER A 1 85 ? -14.484 -9.188 31.391 1.00 90.81 85 SER A O 1
ATOM 627 N N . PRO A 1 86 ? -12.867 -8.085 30.269 1.00 92.06 86 PRO A N 1
ATOM 628 C CA . PRO A 1 86 ? -12.335 -7.236 29.197 1.00 92.06 86 PRO A CA 1
ATOM 629 C C . PRO A 1 86 ? -12.087 -7.991 27.879 1.00 92.06 86 PRO A C 1
ATOM 631 O O . PRO A 1 86 ? -11.544 -9.092 27.868 1.00 92.06 86 PRO A O 1
ATOM 634 N N . PHE A 1 87 ? -12.425 -7.351 26.758 1.00 92.62 87 PHE A N 1
ATOM 635 C CA . PHE A 1 87 ? -12.187 -7.874 25.415 1.00 92.62 87 PHE A CA 1
ATOM 636 C C . PHE A 1 87 ? -10.792 -7.474 24.935 1.00 92.62 87 PHE A C 1
ATOM 638 O O . PHE A 1 87 ? -10.432 -6.294 24.944 1.00 92.62 87 PHE A O 1
ATOM 645 N N . LEU A 1 88 ? -10.006 -8.455 24.493 1.00 91.88 88 LEU A N 1
ATOM 646 C CA . LEU A 1 88 ? -8.694 -8.208 23.906 1.00 91.88 88 LEU A CA 1
ATOM 647 C C . LEU A 1 88 ? -8.836 -7.965 22.400 1.00 91.88 88 LEU A C 1
ATOM 649 O O . LEU A 1 88 ? -9.103 -8.887 21.631 1.00 91.88 88 LEU A O 1
ATOM 653 N N . MET A 1 89 ? -8.602 -6.727 21.985 1.00 91.25 89 MET A N 1
ATOM 654 C CA . MET A 1 89 ? -8.721 -6.276 20.604 1.00 91.25 89 MET A CA 1
ATOM 655 C C . MET A 1 89 ? -7.350 -6.141 19.951 1.00 91.25 89 MET A C 1
ATOM 657 O O . MET A 1 89 ? -6.407 -5.599 20.533 1.00 91.25 89 MET A O 1
ATOM 661 N N . ARG A 1 90 ? -7.228 -6.581 18.698 1.00 89.75 90 ARG A N 1
ATOM 662 C CA . ARG A 1 90 ? -6.028 -6.327 17.891 1.00 89.75 90 ARG A CA 1
ATOM 663 C C . ARG A 1 90 ? -6.302 -5.240 16.861 1.00 89.75 90 ARG A C 1
ATOM 665 O O . ARG A 1 90 ? -6.972 -5.491 15.863 1.00 89.75 90 ARG A O 1
ATOM 672 N N . ILE A 1 91 ? -5.758 -4.049 17.097 1.00 89.56 91 ILE A N 1
ATOM 673 C CA . ILE A 1 91 ? -5.867 -2.924 16.170 1.00 89.56 91 ILE A CA 1
ATOM 674 C C . ILE A 1 91 ? -4.664 -2.905 15.234 1.00 89.56 91 ILE A C 1
ATOM 676 O O . ILE A 1 91 ? -3.512 -2.867 15.673 1.00 89.56 91 ILE A O 1
ATOM 680 N N . TYR A 1 92 ? -4.927 -2.918 13.934 1.00 84.94 92 TYR A N 1
ATOM 681 C CA . TYR A 1 92 ? -3.922 -2.734 12.898 1.00 84.94 92 TYR A CA 1
ATOM 682 C C . TYR A 1 92 ? -3.817 -1.259 12.526 1.00 84.94 92 TYR A C 1
ATOM 684 O O . TYR A 1 92 ? -4.828 -0.573 12.394 1.00 84.94 92 TYR A O 1
ATOM 692 N N . SER A 1 93 ? -2.595 -0.773 12.324 1.00 81.94 93 SER A N 1
ATOM 693 C CA . SER A 1 93 ? -2.371 0.566 11.778 1.00 81.94 93 SER A CA 1
ATOM 694 C C . SER A 1 93 ? -3.029 0.708 10.406 1.00 81.94 93 SER A C 1
ATOM 696 O O . SER A 1 93 ? -3.093 -0.273 9.654 1.00 81.94 93 SER A O 1
ATOM 698 N N . ALA A 1 94 ? -3.481 1.925 10.098 1.00 80.75 94 ALA A N 1
ATOM 699 C CA . ALA A 1 94 ? -4.012 2.271 8.787 1.00 80.75 94 ALA A CA 1
ATOM 700 C C . ALA A 1 94 ? -3.002 1.879 7.693 1.00 80.75 94 ALA A C 1
ATOM 702 O O . ALA A 1 94 ? -1.789 1.997 7.925 1.00 80.75 94 ALA A O 1
ATOM 703 N N . PRO A 1 95 ? -3.469 1.357 6.547 1.00 82.31 95 PRO A N 1
ATOM 704 C CA . PRO A 1 95 ? -2.588 1.097 5.427 1.00 82.31 95 PRO A CA 1
ATOM 705 C C . PRO A 1 95 ? -1.995 2.420 4.942 1.00 82.31 95 PRO A C 1
ATOM 707 O O . PRO A 1 95 ? -2.709 3.404 4.790 1.00 82.31 95 PRO A O 1
ATOM 710 N N . ASP A 1 96 ? -0.689 2.431 4.722 1.00 83.56 96 ASP A N 1
ATOM 711 C CA . ASP A 1 96 ? 0.052 3.607 4.281 1.00 83.56 96 ASP A CA 1
ATOM 712 C C . ASP A 1 96 ? 0.956 3.191 3.121 1.00 83.56 96 ASP A C 1
ATOM 714 O O . ASP A 1 96 ? 2.012 2.583 3.325 1.00 83.56 96 ASP A O 1
ATOM 718 N N . ALA A 1 97 ? 0.500 3.456 1.893 1.00 85.88 97 ALA A N 1
ATOM 719 C CA . ALA A 1 97 ? 1.212 3.062 0.680 1.00 85.88 97 ALA A CA 1
ATOM 720 C C . ALA A 1 97 ? 2.563 3.777 0.539 1.00 85.88 97 ALA A C 1
ATOM 722 O O . ALA A 1 97 ? 3.499 3.190 -0.002 1.00 85.88 97 ALA A O 1
ATOM 723 N N . SER A 1 98 ? 2.700 4.987 1.096 1.00 83.56 98 SER A N 1
ATOM 724 C CA . SER A 1 98 ? 3.935 5.783 1.048 1.00 83.56 98 SER A CA 1
ATOM 725 C C . SER A 1 98 ? 5.112 5.124 1.775 1.00 83.56 98 SER A C 1
ATOM 727 O O . SER A 1 98 ? 6.272 5.400 1.478 1.00 83.56 98 SER A O 1
ATOM 729 N N . LYS A 1 99 ? 4.823 4.214 2.713 1.00 85.25 99 LYS A N 1
ATOM 730 C CA . LYS A 1 99 ? 5.836 3.472 3.474 1.00 85.25 99 LYS A CA 1
ATOM 731 C C . LYS A 1 99 ? 6.268 2.171 2.816 1.00 85.25 99 LYS A C 1
ATOM 733 O O . LYS A 1 99 ? 7.189 1.528 3.316 1.00 85.25 99 LYS A O 1
ATOM 738 N N . VAL A 1 100 ? 5.614 1.760 1.732 1.00 88.19 100 VAL A N 1
ATOM 739 C CA . VAL A 1 100 ? 6.030 0.577 0.979 1.00 88.19 100 VAL A CA 1
ATOM 740 C C . VAL A 1 100 ? 7.223 0.941 0.107 1.00 88.19 100 VAL A C 1
ATOM 742 O O . VAL A 1 100 ? 7.181 1.914 -0.641 1.00 88.19 100 VAL A O 1
ATOM 745 N N . ARG A 1 101 ? 8.283 0.139 0.178 1.00 87.00 101 ARG A N 1
ATOM 746 C CA . ARG A 1 101 ? 9.460 0.286 -0.682 1.00 87.00 101 ARG A CA 1
ATOM 747 C C . ARG A 1 101 ? 9.543 -0.895 -1.628 1.00 87.00 101 ARG A C 1
ATOM 749 O O . ARG A 1 101 ? 9.426 -2.039 -1.200 1.00 87.00 101 ARG A O 1
ATOM 756 N N . VAL A 1 102 ? 9.757 -0.620 -2.907 1.00 87.25 102 VAL A N 1
ATOM 757 C CA . VAL A 1 102 ? 9.986 -1.650 -3.922 1.00 87.25 102 VAL A CA 1
ATOM 758 C C . VAL A 1 102 ? 11.460 -1.607 -4.290 1.00 87.25 102 VAL A C 1
ATOM 760 O O . VAL A 1 102 ? 11.975 -0.545 -4.626 1.00 87.25 102 VAL A O 1
ATOM 763 N N . ILE A 1 103 ? 12.145 -2.738 -4.154 1.00 84.31 103 ILE A N 1
ATOM 764 C CA . ILE A 1 103 ? 13.579 -2.863 -4.414 1.00 84.31 103 ILE A CA 1
ATOM 765 C C . ILE A 1 103 ? 13.870 -4.179 -5.122 1.00 84.31 103 ILE A C 1
ATOM 767 O O . ILE A 1 103 ? 13.339 -5.221 -4.748 1.00 84.31 103 ILE A O 1
ATOM 771 N N . GLY A 1 104 ? 14.743 -4.151 -6.119 1.00 83.31 104 GLY A N 1
ATOM 772 C CA . GLY A 1 104 ? 15.240 -5.353 -6.773 1.00 83.31 104 GLY A CA 1
ATOM 773 C C . GLY A 1 104 ? 15.463 -5.165 -8.269 1.00 83.31 104 GLY A C 1
ATOM 774 O O . GLY A 1 104 ? 14.968 -4.206 -8.853 1.00 83.31 104 GLY A O 1
ATOM 775 N N . PRO A 1 105 ? 16.179 -6.101 -8.896 1.00 80.06 105 PRO A N 1
ATOM 776 C CA . PRO A 1 105 ? 16.571 -5.992 -10.299 1.00 80.06 105 PRO A CA 1
ATOM 777 C C . PRO A 1 105 ? 15.380 -6.048 -11.270 1.00 80.06 105 PRO A C 1
ATOM 779 O O . PRO A 1 105 ? 15.445 -5.498 -12.363 1.00 80.06 105 PRO A O 1
ATOM 782 N N . GLY A 1 106 ? 14.256 -6.639 -10.856 1.00 83.88 106 GLY A N 1
ATOM 783 C CA . GLY A 1 106 ? 13.032 -6.728 -11.654 1.00 83.88 106 GLY A CA 1
ATOM 784 C C . GLY A 1 106 ? 12.261 -5.411 -11.792 1.00 83.88 106 GLY A C 1
ATOM 785 O O . GLY A 1 106 ? 11.172 -5.407 -12.345 1.00 83.88 106 GLY A O 1
ATOM 786 N N . ILE A 1 107 ? 12.751 -4.304 -11.238 1.00 81.88 107 ILE A N 1
ATOM 787 C CA . ILE A 1 107 ? 12.213 -2.960 -11.509 1.00 81.88 107 ILE A CA 1
ATOM 788 C C . ILE A 1 107 ? 13.239 -2.060 -12.212 1.00 81.88 107 ILE A C 1
ATOM 790 O O . ILE A 1 107 ? 12.982 -0.876 -12.403 1.00 81.88 107 ILE A O 1
ATOM 794 N N . GLU A 1 108 ? 14.383 -2.621 -12.608 1.00 79.31 108 GLU A N 1
ATOM 795 C CA . GLU A 1 108 ? 15.457 -1.938 -13.328 1.00 79.31 108 GLU A CA 1
ATOM 796 C C . GLU A 1 108 ? 15.515 -2.413 -14.786 1.00 79.31 108 GLU A C 1
ATOM 798 O O . GLU A 1 108 ? 15.034 -3.499 -15.123 1.00 79.31 108 GLU A O 1
ATOM 803 N N . HIS A 1 109 ? 16.112 -1.605 -15.665 1.00 81.06 109 HIS A N 1
ATOM 804 C CA . HIS A 1 109 ? 16.371 -1.995 -17.054 1.00 81.06 109 HIS A CA 1
ATOM 805 C C . HIS A 1 109 ? 17.400 -3.118 -17.111 1.00 81.06 109 HIS A C 1
ATOM 807 O O . HIS A 1 109 ? 18.322 -3.176 -16.298 1.00 81.06 109 HIS A O 1
ATOM 813 N N . GLY A 1 110 ? 17.289 -3.989 -18.107 1.00 78.38 110 GLY A N 1
ATOM 814 C CA . GLY A 1 110 ? 18.256 -5.067 -18.240 1.00 78.38 110 GLY A CA 1
ATOM 815 C C . GLY A 1 110 ? 18.178 -5.804 -19.562 1.00 78.38 110 GLY A C 1
ATOM 816 O O . GLY A 1 110 ? 17.503 -5.372 -20.494 1.00 78.38 110 GLY A O 1
ATOM 817 N N . VAL A 1 111 ? 18.911 -6.911 -19.642 1.00 76.88 111 VAL A N 1
ATOM 818 C CA . VAL A 1 111 ? 19.054 -7.699 -20.869 1.00 76.88 111 VAL A CA 1
ATOM 819 C C . VAL A 1 111 ? 18.428 -9.072 -20.674 1.00 76.88 111 VAL A C 1
ATOM 821 O O . VAL A 1 111 ? 18.803 -9.772 -19.734 1.00 76.88 111 VAL A O 1
ATOM 824 N N . LEU A 1 112 ? 17.506 -9.464 -21.556 1.00 80.94 112 LEU A N 1
ATOM 825 C CA . LEU A 1 112 ? 16.655 -10.653 -21.450 1.00 80.94 112 LEU A CA 1
ATOM 826 C C . LEU A 1 112 ? 17.405 -11.935 -21.024 1.00 80.94 112 LEU A C 1
ATOM 828 O O . LEU A 1 112 ? 16.939 -12.580 -20.085 1.00 80.94 112 LEU A O 1
ATOM 832 N N . PRO A 1 113 ? 18.573 -12.302 -21.600 1.00 76.25 113 PRO A N 1
ATOM 833 C CA . PRO A 1 113 ? 19.257 -13.555 -21.265 1.00 76.25 113 PRO A CA 1
ATOM 834 C C . PRO A 1 113 ? 19.814 -13.615 -19.836 1.00 76.25 113 PRO A C 1
ATOM 836 O O . PRO A 1 113 ? 20.027 -14.703 -19.307 1.00 76.25 113 PRO A O 1
ATOM 839 N N . ILE A 1 114 ? 20.074 -12.460 -19.218 1.00 80.62 114 ILE A N 1
ATOM 840 C CA . ILE A 1 114 ? 20.633 -12.340 -17.861 1.00 80.62 114 ILE A CA 1
ATOM 841 C C . ILE A 1 114 ? 19.680 -11.612 -16.905 1.00 80.62 114 ILE A C 1
ATOM 843 O O . ILE A 1 114 ? 20.061 -11.280 -15.780 1.00 80.62 114 ILE A O 1
ATOM 847 N N . TYR A 1 115 ? 18.449 -11.338 -17.344 1.00 83.38 115 TYR A N 1
ATOM 848 C CA . TYR A 1 115 ? 17.536 -10.469 -16.623 1.00 83.38 115 TYR A CA 1
ATOM 849 C C . TYR A 1 115 ? 17.031 -11.135 -15.347 1.00 83.38 115 TYR A C 1
ATOM 851 O O . TYR A 1 115 ? 16.451 -12.221 -15.361 1.00 83.38 115 TYR A O 1
ATOM 859 N N . GLN A 1 116 ? 17.219 -10.452 -14.223 1.00 83.38 116 GLN A N 1
ATOM 860 C CA . GLN A 1 116 ? 16.708 -10.899 -12.938 1.00 83.38 116 GLN A CA 1
ATOM 861 C C . GLN A 1 116 ? 15.340 -10.274 -12.694 1.00 83.38 116 GLN A C 1
ATOM 863 O O . GLN A 1 116 ? 15.203 -9.212 -12.103 1.00 83.38 116 GLN A O 1
ATOM 868 N N . SER A 1 117 ? 14.304 -10.974 -13.124 1.00 85.88 117 SER A N 1
ATOM 869 C CA . SER A 1 117 ? 12.933 -10.474 -13.160 1.00 85.88 117 SER A CA 1
ATOM 870 C C . SER A 1 117 ? 12.173 -10.609 -11.835 1.00 85.88 117 SER A C 1
ATOM 872 O O . SER A 1 117 ? 11.003 -11.002 -11.770 1.00 85.88 117 SER A O 1
ATOM 874 N N . HIS A 1 118 ? 12.864 -10.302 -10.741 1.00 87.62 118 HIS A N 1
ATOM 875 C CA . HIS A 1 118 ? 12.309 -10.361 -9.401 1.00 87.62 118 HIS A CA 1
ATOM 876 C C . HIS A 1 118 ? 12.569 -9.080 -8.623 1.00 87.62 118 HIS A C 1
ATOM 878 O O . HIS A 1 118 ? 13.608 -8.438 -8.752 1.00 87.62 118 HIS A O 1
ATOM 884 N N . PHE A 1 119 ? 11.625 -8.731 -7.764 1.00 89.69 119 PHE A N 1
ATOM 885 C CA . PHE A 1 119 ? 11.734 -7.597 -6.865 1.00 89.69 119 PHE A CA 1
ATOM 886 C C . PHE A 1 119 ? 11.036 -7.898 -5.543 1.00 89.69 119 PHE A C 1
ATOM 888 O O . PHE A 1 119 ? 10.200 -8.793 -5.425 1.00 89.69 119 PHE A O 1
ATOM 895 N N . ILE A 1 120 ? 11.403 -7.146 -4.519 1.00 89.31 120 ILE A N 1
ATOM 896 C CA . ILE A 1 120 ? 10.911 -7.280 -3.160 1.00 89.31 120 ILE A CA 1
ATOM 897 C C . ILE A 1 120 ? 10.128 -6.017 -2.820 1.00 89.31 120 ILE A C 1
ATOM 899 O O . ILE A 1 120 ? 10.635 -4.901 -2.921 1.00 89.31 120 ILE A O 1
ATOM 903 N N . CYS A 1 121 ? 8.887 -6.202 -2.385 1.00 90.25 121 CYS A N 1
ATOM 904 C CA . CYS A 1 121 ? 8.097 -5.157 -1.756 1.00 90.25 121 CYS A CA 1
ATOM 905 C C . CYS A 1 121 ? 8.271 -5.259 -0.240 1.00 90.25 121 CYS A C 1
ATOM 907 O O . CYS A 1 121 ? 7.758 -6.188 0.390 1.00 90.25 121 CYS A O 1
ATOM 909 N N . ASP A 1 122 ? 8.992 -4.311 0.346 1.00 88.12 122 ASP A N 1
ATOM 910 C CA . ASP A 1 122 ? 9.075 -4.127 1.789 1.00 88.12 122 ASP A CA 1
ATOM 911 C C . ASP A 1 122 ? 7.868 -3.313 2.266 1.00 88.12 122 ASP A C 1
ATOM 913 O O . ASP A 1 122 ? 7.703 -2.147 1.905 1.00 88.12 122 ASP A O 1
ATOM 917 N N . THR A 1 123 ? 7.004 -3.935 3.072 1.00 86.06 123 THR A N 1
ATOM 918 C CA . THR A 1 123 ? 5.795 -3.309 3.628 1.00 86.06 123 THR A CA 1
ATOM 919 C C . THR A 1 123 ? 5.950 -3.026 5.127 1.00 86.06 123 THR A C 1
ATOM 921 O O . THR A 1 123 ? 4.968 -2.993 5.886 1.00 86.06 123 THR A O 1
ATOM 924 N N . LYS A 1 124 ? 7.187 -2.880 5.613 1.00 83.25 124 LYS A N 1
ATOM 925 C CA . LYS A 1 124 ? 7.477 -2.538 7.005 1.00 83.25 124 LYS A CA 1
ATOM 926 C C . LYS A 1 124 ? 6.954 -1.137 7.323 1.00 83.25 124 LYS A C 1
ATOM 928 O O . LYS A 1 124 ? 7.298 -0.152 6.690 1.00 83.25 124 LYS A O 1
ATOM 933 N N . GLY A 1 125 ? 6.086 -1.045 8.329 1.00 78.06 125 GLY A N 1
ATOM 934 C CA . GLY A 1 125 ? 5.473 0.226 8.736 1.00 78.06 125 GLY A CA 1
ATOM 935 C C . GLY A 1 125 ? 4.278 0.682 7.888 1.00 78.06 125 GLY A C 1
ATOM 936 O O . GLY A 1 125 ? 3.551 1.559 8.340 1.00 78.06 125 GLY A O 1
ATOM 937 N N . ALA A 1 126 ? 3.992 0.034 6.753 1.00 82.25 126 ALA A N 1
ATOM 938 C CA . ALA A 1 126 ? 2.872 0.354 5.856 1.00 82.25 126 ALA A CA 1
ATOM 939 C C . ALA A 1 126 ? 1.479 -0.073 6.372 1.00 82.25 126 ALA A C 1
ATOM 941 O O . ALA A 1 126 ? 0.503 -0.067 5.625 1.00 82.25 126 ALA A O 1
ATOM 942 N N . GLY A 1 127 ? 1.365 -0.492 7.636 1.00 78.50 127 GLY A N 1
ATOM 943 C CA . GLY A 1 127 ? 0.112 -1.002 8.202 1.00 78.50 127 GLY A CA 1
ATOM 944 C C . GLY A 1 127 ? -0.297 -2.377 7.664 1.00 78.50 127 GLY A C 1
ATOM 945 O O . GLY A 1 127 ? 0.524 -3.117 7.120 1.00 78.50 127 GLY A O 1
ATOM 946 N N . ALA A 1 128 ? -1.550 -2.770 7.900 1.00 80.00 128 ALA A N 1
ATOM 947 C CA . ALA A 1 128 ? -2.121 -3.981 7.311 1.00 80.00 128 ALA A CA 1
ATOM 948 C C . ALA A 1 128 ? -2.861 -3.611 6.021 1.00 80.00 128 ALA A C 1
ATOM 950 O O . ALA A 1 128 ? -3.820 -2.845 6.058 1.00 80.00 128 ALA A O 1
ATOM 951 N N . GLY A 1 129 ? -2.424 -4.166 4.894 1.00 81.25 129 GLY A N 1
ATOM 952 C CA . GLY A 1 129 ? -2.994 -3.902 3.578 1.00 81.25 129 GLY A CA 1
ATOM 953 C C . GLY A 1 129 ? -2.772 -5.073 2.626 1.00 81.25 129 GLY A C 1
ATOM 954 O O . GLY A 1 129 ? -2.045 -6.019 2.939 1.00 81.25 129 GLY A O 1
ATOM 955 N N . GLN A 1 130 ? -3.437 -5.019 1.475 1.00 85.75 130 GLN A N 1
ATOM 956 C CA . GLN A 1 130 ? -3.274 -5.990 0.396 1.00 85.75 130 GLN A CA 1
ATOM 957 C C . GLN A 1 130 ? -2.326 -5.419 -0.663 1.00 85.75 130 GLN A C 1
ATOM 959 O O . GLN A 1 130 ? -2.577 -4.331 -1.185 1.00 85.75 130 GLN A O 1
ATOM 964 N N . LEU A 1 131 ? -1.266 -6.159 -0.998 1.00 89.19 131 LEU A N 1
ATOM 965 C CA . LEU A 1 131 ? -0.406 -5.846 -2.140 1.00 89.19 131 LEU A CA 1
ATOM 966 C C . LEU A 1 131 ? -1.090 -6.309 -3.427 1.00 89.19 131 LEU A C 1
ATOM 968 O O . LEU A 1 131 ? -1.544 -7.448 -3.519 1.00 89.19 131 LEU A O 1
ATOM 972 N N . THR A 1 132 ? -1.149 -5.431 -4.420 1.00 90.69 132 THR A N 1
ATOM 973 C CA . THR A 1 132 ? -1.591 -5.755 -5.777 1.00 90.69 132 THR A CA 1
ATOM 974 C C . THR A 1 132 ? -0.495 -5.345 -6.744 1.00 90.69 132 THR A C 1
ATOM 976 O O . THR A 1 132 ? -0.101 -4.184 -6.763 1.00 90.69 132 THR A O 1
ATOM 979 N N . VAL A 1 133 ? -0.023 -6.284 -7.557 1.00 91.00 133 VAL A N 1
ATOM 980 C CA . VAL A 1 133 ? 0.940 -6.016 -8.629 1.00 91.00 133 VAL A CA 1
ATOM 981 C C . VAL A 1 133 ? 0.282 -6.355 -9.955 1.00 91.00 133 VAL A C 1
ATOM 983 O O . VAL A 1 133 ? -0.318 -7.421 -10.098 1.00 91.00 133 VAL A O 1
ATOM 986 N N . ARG A 1 134 ? 0.392 -5.451 -10.925 1.00 88.94 134 ARG A N 1
ATOM 987 C CA . ARG A 1 134 ? -0.019 -5.679 -12.309 1.00 88.94 134 ARG A CA 1
ATOM 988 C C . ARG A 1 134 ? 1.144 -5.359 -13.222 1.00 88.94 134 ARG A C 1
ATOM 990 O O . ARG A 1 134 ? 1.696 -4.273 -13.135 1.00 88.94 134 ARG A O 1
ATOM 997 N N . ILE A 1 135 ? 1.486 -6.289 -14.101 1.00 87.88 135 ILE A N 1
ATOM 998 C CA . ILE A 1 135 ? 2.562 -6.101 -15.070 1.00 87.88 135 ILE A CA 1
ATOM 999 C C . ILE A 1 135 ? 1.963 -6.206 -16.461 1.00 87.88 135 ILE A C 1
ATOM 1001 O O . ILE A 1 135 ? 1.270 -7.177 -16.773 1.00 87.88 135 ILE A O 1
ATOM 1005 N N . ARG A 1 136 ? 2.199 -5.183 -17.276 1.00 82.31 136 ARG A N 1
ATOM 1006 C CA . ARG A 1 136 ? 1.859 -5.159 -18.698 1.00 82.31 136 ARG A CA 1
ATOM 1007 C C . ARG A 1 136 ? 3.157 -5.088 -19.479 1.00 82.31 136 ARG A C 1
ATOM 1009 O O . ARG A 1 136 ? 3.982 -4.244 -19.163 1.00 82.31 136 ARG A O 1
ATOM 1016 N N . GLY A 1 137 ? 3.323 -5.960 -20.457 1.00 76.38 137 GLY A N 1
ATOM 1017 C CA . GLY A 1 137 ? 4.417 -5.884 -21.415 1.00 76.38 137 GLY A CA 1
ATOM 1018 C C . GLY A 1 137 ? 3.893 -5.883 -22.852 1.00 76.38 137 GLY A C 1
ATOM 1019 O O . GLY A 1 137 ? 2.674 -5.798 -23.053 1.00 76.38 137 GLY A O 1
ATOM 1020 N N . PRO A 1 138 ? 4.774 -6.060 -23.848 1.00 70.81 138 PRO A N 1
ATOM 1021 C CA . PRO A 1 138 ? 4.421 -5.970 -25.268 1.00 70.81 138 PRO A CA 1
ATOM 1022 C C . PRO A 1 138 ? 3.385 -7.021 -25.702 1.00 70.81 138 PRO A C 1
ATOM 1024 O O . PRO A 1 138 ? 2.515 -6.750 -26.525 1.00 70.81 138 PRO A O 1
ATOM 1027 N N . LYS A 1 139 ? 3.406 -8.208 -25.080 1.00 68.81 139 LYS A N 1
ATOM 1028 C CA . LYS A 1 139 ? 2.434 -9.296 -25.302 1.00 68.81 139 LYS A CA 1
ATOM 1029 C C . LYS A 1 139 ? 1.162 -9.210 -24.451 1.00 68.81 139 LYS A C 1
ATOM 1031 O O . LYS A 1 139 ? 0.325 -10.111 -24.499 1.00 68.81 139 LYS A O 1
ATOM 1036 N N . GLY A 1 140 ? 1.001 -8.148 -23.662 1.00 74.06 140 GLY A N 1
ATOM 1037 C CA . GLY A 1 140 ? -0.143 -7.952 -22.775 1.00 74.06 140 GLY A CA 1
ATOM 1038 C C . GLY A 1 140 ? 0.174 -8.219 -21.303 1.00 74.06 140 GLY A C 1
ATOM 1039 O O . GLY A 1 140 ? 1.255 -7.901 -20.809 1.00 74.06 140 GLY A O 1
ATOM 1040 N N . ALA A 1 141 ? -0.811 -8.717 -20.556 1.00 78.19 141 ALA A N 1
ATOM 1041 C CA . ALA A 1 141 ? -0.704 -8.860 -19.106 1.00 78.19 141 ALA A CA 1
ATOM 1042 C C . ALA A 1 141 ? 0.130 -10.088 -18.704 1.00 78.19 141 ALA A C 1
ATOM 1044 O O . ALA A 1 141 ? -0.115 -11.197 -19.175 1.00 78.19 141 ALA A O 1
ATOM 1045 N N . PHE A 1 142 ? 1.063 -9.896 -17.773 1.00 79.12 142 PHE A N 1
ATOM 1046 C CA . PHE A 1 142 ? 1.881 -10.967 -17.208 1.00 79.12 142 PHE A CA 1
ATOM 1047 C C . PHE A 1 142 ? 1.278 -11.498 -15.911 1.00 79.12 142 PHE A C 1
ATOM 1049 O O . PHE A 1 142 ? 0.732 -10.750 -15.092 1.00 79.12 142 PHE A O 1
ATOM 1056 N N . LYS A 1 143 ? 1.426 -12.806 -15.695 1.00 78.44 143 LYS A N 1
ATOM 1057 C CA . LYS A 1 143 ? 1.154 -13.416 -14.396 1.00 78.44 143 LYS A CA 1
ATOM 1058 C C . LYS A 1 143 ? 2.343 -13.147 -13.477 1.00 78.44 143 LYS A C 1
ATOM 1060 O O . LYS A 1 143 ? 3.472 -13.484 -13.814 1.00 78.44 143 LYS A O 1
ATOM 1065 N N . VAL A 1 144 ? 2.072 -12.543 -12.324 1.00 85.31 144 VAL A N 1
ATOM 1066 C CA . VAL A 1 144 ? 3.085 -12.264 -11.300 1.00 85.31 144 VAL A CA 1
ATOM 1067 C C . VAL A 1 144 ? 2.997 -13.333 -10.222 1.00 85.31 144 VAL A C 1
ATOM 1069 O O . VAL A 1 144 ? 1.933 -13.542 -9.635 1.00 85.31 144 VAL A O 1
ATOM 1072 N N . GLU A 1 145 ? 4.111 -13.999 -9.949 1.00 86.50 145 GLU A N 1
ATOM 1073 C CA . GLU A 1 145 ? 4.241 -14.900 -8.813 1.00 86.50 145 GLU A CA 1
ATOM 1074 C C . GLU A 1 145 ? 4.591 -14.089 -7.570 1.00 86.50 145 GLU A C 1
ATOM 1076 O O . GLU A 1 145 ? 5.590 -13.373 -7.541 1.00 86.50 145 GLU A O 1
ATOM 1081 N N . MET A 1 146 ? 3.757 -14.189 -6.535 1.00 88.56 146 MET A N 1
ATOM 1082 C CA . MET A 1 146 ? 3.977 -13.510 -5.261 1.00 88.56 146 MET A CA 1
ATOM 1083 C C . MET A 1 146 ? 4.191 -14.544 -4.169 1.00 88.56 146 MET A C 1
ATOM 1085 O O . MET A 1 146 ? 3.323 -15.379 -3.911 1.00 88.56 146 MET A O 1
ATOM 1089 N N . GLN A 1 147 ? 5.333 -14.463 -3.498 1.00 85.00 147 GLN A N 1
ATOM 1090 C CA . GLN A 1 147 ? 5.684 -15.324 -2.381 1.00 85.00 147 GLN A CA 1
ATOM 1091 C C . GLN A 1 147 ? 6.016 -14.477 -1.160 1.00 85.00 147 GLN A C 1
ATOM 1093 O O . GLN A 1 147 ? 6.836 -13.559 -1.198 1.00 85.00 147 GLN A O 1
ATOM 1098 N N . ARG A 1 148 ? 5.379 -14.788 -0.033 1.00 81.25 148 ARG A N 1
ATOM 1099 C CA . ARG A 1 148 ? 5.698 -14.133 1.233 1.00 81.25 148 ARG A CA 1
ATOM 1100 C C . ARG A 1 148 ? 6.869 -14.862 1.881 1.00 81.25 148 ARG A C 1
ATOM 1102 O O . ARG A 1 148 ? 6.686 -15.975 2.359 1.00 81.25 148 ARG A O 1
ATOM 1109 N N . GLN A 1 149 ? 8.042 -14.230 1.919 1.00 70.31 149 GLN A N 1
ATOM 1110 C CA . GLN A 1 149 ? 9.244 -14.851 2.490 1.00 70.31 149 GLN A CA 1
ATOM 1111 C C . GLN A 1 149 ? 9.126 -15.082 4.003 1.00 70.31 149 GLN A C 1
ATOM 1113 O O . GLN A 1 149 ? 9.605 -16.089 4.510 1.00 70.31 149 GLN A O 1
ATOM 1118 N N . SER A 1 150 ? 8.472 -14.177 4.739 1.00 61.72 150 SER A N 1
ATOM 1119 C CA . SER A 1 150 ? 8.330 -14.299 6.194 1.00 61.72 150 SER A CA 1
ATOM 1120 C C . SER A 1 150 ? 7.169 -13.459 6.725 1.00 6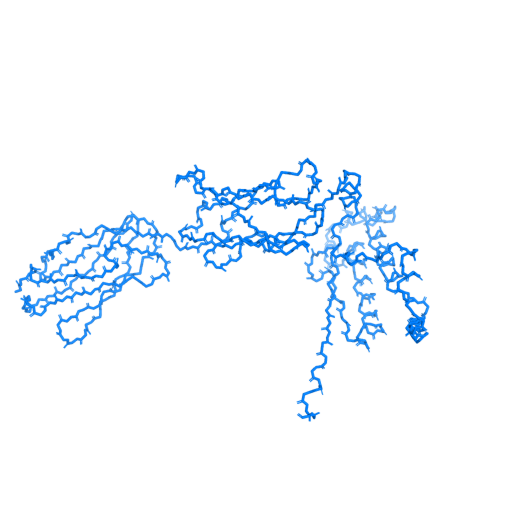1.72 150 SER A C 1
ATOM 1122 O O . SER A 1 150 ? 6.921 -12.330 6.293 1.00 61.72 150 SER A O 1
ATOM 1124 N N . GLN A 1 151 ? 6.439 -13.998 7.708 1.00 57.91 151 GLN A N 1
ATOM 1125 C CA . GLN A 1 151 ? 5.366 -13.271 8.395 1.00 57.91 151 GLN A CA 1
ATOM 1126 C C . GLN A 1 151 ? 5.914 -12.162 9.313 1.00 57.91 151 GLN A C 1
ATOM 1128 O O . GLN A 1 151 ? 5.194 -11.205 9.609 1.00 57.91 151 GLN A O 1
ATOM 1133 N N . LYS A 1 152 ? 7.180 -12.270 9.747 1.00 57.03 152 LYS A N 1
ATOM 1134 C CA . LYS A 1 152 ? 7.855 -11.275 10.595 1.00 57.03 152 LYS A CA 1
ATOM 1135 C C . LYS A 1 152 ? 8.445 -10.122 9.790 1.00 57.03 152 LYS A C 1
ATOM 1137 O O . LYS A 1 152 ? 8.295 -8.979 10.213 1.00 57.03 152 LYS A O 1
ATOM 1142 N N . ASP A 1 153 ? 9.041 -10.411 8.637 1.00 60.97 153 ASP A N 1
ATOM 1143 C CA . ASP A 1 153 ? 9.797 -9.405 7.877 1.00 60.97 153 ASP A CA 1
ATOM 1144 C C . ASP A 1 153 ? 8.904 -8.492 7.040 1.00 60.97 153 ASP A C 1
ATOM 1146 O O . ASP A 1 153 ? 9.335 -7.424 6.626 1.00 60.97 153 ASP A O 1
ATOM 1150 N N . ARG A 1 154 ? 7.627 -8.864 6.853 1.00 76.06 154 ARG A N 1
ATOM 1151 C CA . ARG A 1 154 ? 6.653 -8.099 6.051 1.00 76.06 154 ARG A CA 1
ATOM 1152 C C . ARG A 1 154 ? 7.170 -7.768 4.641 1.00 76.06 154 ARG A C 1
ATOM 1154 O O . ARG A 1 154 ? 6.721 -6.806 4.032 1.00 76.06 154 ARG A O 1
ATOM 1161 N N . THR A 1 155 ? 8.064 -8.595 4.116 1.00 84.69 155 THR A N 1
ATOM 1162 C CA . THR A 1 155 ? 8.538 -8.528 2.740 1.00 84.69 155 THR A CA 1
ATOM 1163 C C . THR A 1 155 ? 7.731 -9.482 1.868 1.00 84.69 155 THR A C 1
ATOM 1165 O O . THR A 1 155 ? 7.315 -10.567 2.296 1.00 84.69 155 THR A O 1
ATOM 1168 N N . ILE A 1 156 ? 7.472 -9.060 0.636 1.00 87.62 156 ILE A N 1
ATOM 1169 C CA . ILE A 1 156 ? 6.778 -9.858 -0.371 1.00 87.62 156 ILE A CA 1
ATOM 1170 C C . ILE A 1 156 ? 7.688 -9.933 -1.591 1.00 87.62 156 ILE A C 1
ATOM 1172 O O . ILE A 1 156 ? 8.020 -8.910 -2.184 1.00 87.62 156 ILE A O 1
ATOM 1176 N N . TYR A 1 157 ? 8.106 -11.145 -1.938 1.00 89.56 157 TYR A N 1
ATOM 1177 C CA . TYR A 1 157 ? 8.899 -11.423 -3.124 1.00 89.56 157 TYR A CA 1
ATOM 1178 C C . TYR A 1 157 ? 7.962 -11.557 -4.321 1.00 89.56 157 TYR A C 1
ATOM 1180 O O . TYR A 1 157 ? 7.017 -12.345 -4.284 1.00 89.56 157 TYR A O 1
ATOM 1188 N N . CYS A 1 158 ? 8.212 -10.773 -5.361 1.00 90.19 158 CYS A N 1
ATOM 1189 C CA . CYS A 1 158 ? 7.462 -10.786 -6.605 1.00 90.19 158 CYS A CA 1
ATOM 1190 C C . CYS A 1 158 ? 8.399 -11.191 -7.739 1.00 90.19 158 CYS A C 1
ATOM 1192 O O . CYS A 1 158 ? 9.491 -10.640 -7.863 1.00 90.19 158 CYS A O 1
ATOM 1194 N N . LYS A 1 159 ? 7.963 -12.128 -8.575 1.00 89.00 159 LYS A N 1
ATOM 1195 C CA . LYS A 1 159 ? 8.680 -12.559 -9.773 1.00 89.00 159 LYS A CA 1
ATOM 1196 C C . LYS A 1 159 ? 7.735 -12.551 -10.965 1.00 89.00 159 LYS A C 1
ATOM 1198 O O . LYS A 1 159 ? 6.572 -12.935 -10.847 1.00 89.00 159 LYS A O 1
ATOM 1203 N N . TYR A 1 160 ? 8.229 -12.105 -12.106 1.00 86.44 160 TYR A N 1
ATOM 1204 C CA . TYR A 1 160 ? 7.543 -12.213 -13.389 1.00 86.44 160 TYR A CA 1
ATOM 1205 C C . TYR A 1 160 ? 8.547 -12.748 -14.395 1.00 86.44 160 TYR A C 1
ATOM 1207 O O . TYR A 1 160 ? 9.686 -12.345 -14.329 1.00 86.44 160 TYR A O 1
ATOM 1215 N N . ASP A 1 161 ? 8.214 -13.679 -15.277 1.00 85.25 161 ASP A N 1
ATOM 1216 C CA . ASP A 1 161 ? 9.200 -14.239 -16.215 1.00 85.25 161 ASP A CA 1
ATOM 1217 C C . ASP A 1 161 ? 8.998 -13.607 -17.608 1.00 85.25 161 ASP A C 1
ATOM 1219 O O . ASP A 1 161 ? 8.102 -14.036 -18.343 1.00 85.25 161 ASP A O 1
ATOM 1223 N N . PRO A 1 162 ? 9.746 -12.539 -17.968 1.00 82.88 162 PRO A N 1
ATOM 1224 C CA . PRO A 1 162 ? 9.665 -11.937 -19.292 1.00 82.88 162 PRO A CA 1
ATOM 1225 C C . PRO A 1 162 ? 10.255 -12.894 -20.328 1.00 82.88 162 PRO A C 1
ATOM 1227 O O . PRO A 1 162 ? 11.286 -13.522 -20.101 1.00 82.88 162 PRO A O 1
ATOM 1230 N N . THR A 1 163 ? 9.588 -13.008 -21.474 1.00 79.06 163 THR A N 1
ATOM 1231 C CA . THR A 1 163 ? 10.017 -13.886 -22.579 1.00 79.06 163 THR A CA 1
ATOM 1232 C C . THR A 1 163 ? 10.459 -13.113 -23.811 1.00 79.06 163 THR A C 1
ATOM 1234 O O . THR A 1 163 ? 11.029 -13.707 -24.719 1.00 79.06 163 THR A O 1
ATOM 1237 N N . GLU A 1 164 ? 10.210 -11.805 -23.846 1.00 77.88 164 GLU A N 1
ATOM 1238 C CA . GLU A 1 164 ? 10.551 -10.945 -24.974 1.00 77.88 164 GLU A CA 1
ATOM 1239 C C . GLU A 1 164 ? 11.152 -9.622 -24.502 1.00 77.88 164 GLU A C 1
ATOM 1241 O O . GLU A 1 164 ? 10.758 -9.118 -23.441 1.00 77.88 164 GLU A O 1
ATOM 1246 N N . PRO A 1 165 ? 12.071 -9.042 -25.287 1.00 76.75 165 PRO A N 1
ATOM 1247 C CA . PRO A 1 165 ? 12.506 -7.670 -25.083 1.00 76.75 165 PRO A CA 1
ATOM 1248 C C . PRO A 1 165 ? 11.339 -6.703 -25.337 1.00 76.75 165 PRO A C 1
ATOM 1250 O O . PRO A 1 165 ? 10.424 -6.988 -26.111 1.00 76.75 165 PRO A O 1
ATOM 1253 N N . GLY A 1 166 ? 11.362 -5.547 -24.684 1.00 71.00 166 GLY A N 1
ATOM 1254 C CA . GLY A 1 166 ? 10.347 -4.511 -24.852 1.00 71.00 166 GLY A CA 1
ATOM 1255 C C . GLY A 1 166 ? 10.112 -3.681 -23.599 1.00 71.00 166 GLY A C 1
ATOM 1256 O O . GLY A 1 166 ? 10.867 -3.755 -22.625 1.00 71.00 166 GLY A O 1
ATOM 1257 N N . ASP A 1 167 ? 9.049 -2.884 -23.643 1.00 76.19 167 ASP A N 1
ATOM 1258 C CA . ASP A 1 167 ? 8.596 -2.043 -22.547 1.00 76.19 167 ASP A CA 1
ATOM 1259 C C . ASP A 1 167 ? 7.678 -2.814 -21.594 1.00 76.19 167 ASP A C 1
ATOM 1261 O O . ASP A 1 167 ? 6.702 -3.456 -21.978 1.00 76.19 167 ASP A O 1
ATOM 1265 N N . TYR A 1 168 ? 7.999 -2.744 -20.310 1.00 77.56 168 TYR A N 1
ATOM 1266 C CA . TYR A 1 168 ? 7.255 -3.380 -19.239 1.00 77.56 168 TYR A CA 1
ATOM 1267 C C . TYR A 1 168 ? 6.805 -2.317 -18.245 1.00 77.56 168 TYR A C 1
ATOM 1269 O O . TYR A 1 168 ? 7.606 -1.608 -17.642 1.00 77.56 168 TYR A O 1
ATOM 1277 N N . ARG A 1 169 ? 5.494 -2.222 -18.040 1.00 82.31 169 ARG A N 1
ATOM 1278 C CA . ARG A 1 169 ? 4.862 -1.346 -17.057 1.00 82.31 169 ARG A CA 1
ATOM 1279 C C . ARG A 1 169 ? 4.430 -2.160 -15.847 1.00 82.31 169 ARG A C 1
ATOM 1281 O O . ARG A 1 169 ? 3.508 -2.975 -15.934 1.00 82.31 169 ARG A O 1
ATOM 1288 N N . ILE A 1 170 ? 5.064 -1.901 -14.710 1.00 87.25 170 ILE A N 1
ATOM 1289 C CA . ILE A 1 170 ? 4.831 -2.579 -13.435 1.00 87.25 170 ILE A CA 1
ATOM 1290 C C . ILE A 1 170 ? 4.083 -1.624 -12.503 1.00 87.25 170 ILE A C 1
ATOM 1292 O O . ILE A 1 170 ? 4.623 -0.651 -11.983 1.00 87.25 170 ILE A O 1
ATOM 1296 N N . GLU A 1 171 ? 2.812 -1.911 -12.262 1.00 87.81 171 GLU A N 1
ATOM 1297 C CA . GLU A 1 171 ? 1.968 -1.174 -11.331 1.00 87.81 171 GLU A CA 1
ATOM 1298 C C . GLU A 1 171 ? 1.932 -1.905 -9.994 1.00 87.81 171 GLU A C 1
ATOM 1300 O O . GLU A 1 171 ? 1.349 -2.984 -9.876 1.00 87.81 171 GLU A O 1
ATOM 1305 N N . VAL A 1 172 ? 2.520 -1.297 -8.970 1.00 91.12 172 VAL A N 1
ATOM 1306 C CA . VAL A 1 172 ? 2.466 -1.798 -7.595 1.00 91.12 172 VAL A CA 1
ATOM 1307 C C . VAL A 1 172 ? 1.519 -0.921 -6.782 1.00 91.12 172 VAL A C 1
ATOM 1309 O O . VAL A 1 172 ? 1.648 0.307 -6.777 1.00 91.12 172 VAL A O 1
ATOM 1312 N N . LYS A 1 173 ? 0.556 -1.551 -6.108 1.00 90.19 173 LYS A N 1
ATOM 1313 C CA . LYS A 1 173 ? -0.433 -0.896 -5.250 1.00 90.19 173 LYS A CA 1
ATOM 1314 C C . LYS A 1 173 ? -0.505 -1.542 -3.873 1.00 90.19 173 LYS A C 1
ATOM 1316 O O . LYS A 1 173 ? -0.458 -2.766 -3.757 1.00 90.19 173 LYS A O 1
ATOM 1321 N N . TRP A 1 174 ? -0.702 -0.730 -2.843 1.00 89.19 174 TRP A N 1
ATOM 1322 C CA . TRP A 1 174 ? -0.927 -1.153 -1.467 1.00 89.19 174 TRP A CA 1
ATOM 1323 C C . TRP A 1 174 ? -2.284 -0.650 -0.983 1.00 89.19 174 TRP A C 1
ATOM 1325 O O . TRP A 1 174 ? -2.551 0.545 -1.004 1.00 89.19 174 TRP A O 1
ATOM 1335 N N . ALA A 1 175 ? -3.166 -1.575 -0.595 1.00 86.38 175 ALA A N 1
ATOM 1336 C CA . ALA A 1 175 ? -4.545 -1.275 -0.189 1.00 86.38 175 ALA A CA 1
ATOM 1337 C C . ALA A 1 175 ? -5.353 -0.447 -1.219 1.00 86.38 175 ALA A C 1
ATOM 1339 O O . ALA A 1 175 ? -6.299 0.241 -0.854 1.00 86.38 175 ALA A O 1
ATOM 1340 N N . GLY A 1 176 ? -5.004 -0.554 -2.508 1.00 84.56 176 GLY A N 1
ATOM 1341 C CA . GLY A 1 176 ? -5.653 0.162 -3.614 1.00 84.56 176 GLY A CA 1
ATOM 1342 C C . GLY A 1 176 ? -4.909 1.412 -4.097 1.00 84.56 176 GLY A C 1
ATOM 1343 O O . GLY A 1 176 ? -5.150 1.846 -5.224 1.00 84.56 176 GLY A O 1
ATOM 1344 N N . GLU A 1 177 ? -3.957 1.929 -3.320 1.00 86.75 177 GLU A N 1
ATOM 1345 C CA . GLU A 1 177 ? -3.177 3.129 -3.649 1.00 86.75 177 GLU A CA 1
ATOM 1346 C C . GLU A 1 177 ? -1.816 2.791 -4.262 1.00 86.75 177 GLU A C 1
ATOM 1348 O O . GLU A 1 177 ? -1.242 1.745 -3.963 1.00 86.75 177 GLU A O 1
ATOM 1353 N N . HIS A 1 178 ? -1.284 3.661 -5.125 1.00 84.50 178 HIS A N 1
ATOM 1354 C CA . HIS A 1 178 ? 0.047 3.477 -5.712 1.00 84.50 178 HIS A CA 1
ATOM 1355 C C . HIS A 1 178 ? 1.144 3.688 -4.664 1.00 84.50 178 HIS A C 1
ATOM 1357 O O . HIS A 1 178 ? 1.108 4.640 -3.889 1.00 84.50 178 HIS A O 1
ATOM 1363 N N . VAL A 1 179 ? 2.132 2.793 -4.656 1.00 88.44 179 VAL A N 1
ATOM 1364 C CA . VAL A 1 179 ? 3.335 2.951 -3.824 1.00 88.44 179 VAL A CA 1
ATOM 1365 C C . VAL A 1 179 ? 4.300 3.955 -4.472 1.00 88.44 179 VAL A C 1
ATOM 1367 O O . VAL A 1 179 ? 4.229 4.157 -5.688 1.00 88.44 179 VAL A O 1
ATOM 1370 N N . PRO A 1 180 ? 5.232 4.562 -3.721 1.00 80.44 180 PRO A N 1
ATOM 1371 C CA . PRO A 1 180 ? 6.248 5.441 -4.292 1.00 80.44 180 PRO A CA 1
ATOM 1372 C C . PRO A 1 180 ? 7.023 4.764 -5.430 1.00 80.44 180 PRO A C 1
ATOM 1374 O O . PRO A 1 180 ? 7.484 3.631 -5.287 1.00 80.44 180 PRO A O 1
ATOM 1377 N N . GLY A 1 181 ? 7.148 5.459 -6.562 1.00 75.94 181 GLY A N 1
ATOM 1378 C CA . GLY A 1 181 ? 7.789 4.947 -7.780 1.00 75.94 181 GLY A CA 1
ATOM 1379 C C . GLY A 1 181 ? 6.871 4.142 -8.707 1.00 75.94 181 GLY A C 1
ATOM 1380 O O . GLY A 1 181 ? 7.251 3.863 -9.835 1.00 75.94 181 GLY A O 1
ATOM 1381 N N . SER A 1 182 ? 5.652 3.804 -8.277 1.00 82.50 182 SER A N 1
ATOM 1382 C CA . SER A 1 182 ? 4.650 3.156 -9.128 1.00 82.50 182 SER A CA 1
ATOM 1383 C C . SER A 1 182 ? 3.909 4.193 -9.986 1.00 82.50 182 SER A C 1
ATOM 1385 O O . SER A 1 182 ? 3.432 5.186 -9.432 1.00 82.50 182 SER A O 1
ATOM 1387 N N . PRO A 1 183 ? 3.707 3.953 -11.296 1.00 85.81 183 PRO A N 1
ATOM 1388 C CA . PRO A 1 183 ? 4.133 2.773 -12.052 1.00 85.81 183 PRO A CA 1
ATOM 1389 C C . PRO A 1 183 ? 5.632 2.788 -12.396 1.00 85.81 183 PRO A C 1
ATOM 1391 O O . PRO A 1 183 ? 6.163 3.810 -12.818 1.00 85.81 183 PRO A O 1
ATOM 1394 N N . PHE A 1 184 ? 6.284 1.629 -12.283 1.00 79.75 184 PHE A N 1
ATOM 1395 C CA . PHE A 1 184 ? 7.666 1.441 -12.723 1.00 79.75 184 PHE A CA 1
ATOM 1396 C C . PHE A 1 184 ? 7.681 1.086 -14.208 1.00 79.75 184 PHE A C 1
ATOM 1398 O O . PHE A 1 184 ? 6.936 0.204 -14.649 1.00 79.75 184 PHE A O 1
ATOM 1405 N N . PHE A 1 185 ? 8.537 1.761 -14.967 1.00 80.12 185 PHE A N 1
ATOM 1406 C CA . PHE A 1 185 ? 8.770 1.477 -16.377 1.00 80.12 185 PHE A CA 1
ATOM 1407 C C . PHE A 1 185 ? 10.109 0.765 -16.507 1.00 80.12 185 PHE A C 1
ATOM 1409 O O . PHE A 1 185 ? 11.133 1.289 -16.085 1.00 80.12 185 PHE A O 1
ATOM 1416 N N . VAL A 1 186 ? 10.084 -0.436 -17.067 1.00 81.19 186 VAL A N 1
ATOM 1417 C CA . VAL A 1 186 ? 11.237 -1.312 -17.243 1.00 81.19 186 VAL A CA 1
ATOM 1418 C C . VAL A 1 186 ? 11.422 -1.555 -18.730 1.00 81.19 186 VAL A C 1
ATOM 1420 O O . VAL A 1 186 ? 10.463 -1.833 -19.440 1.00 81.19 186 VAL A O 1
ATOM 1423 N N . MET A 1 187 ? 12.665 -1.480 -19.191 1.00 73.75 187 MET A N 1
ATOM 1424 C CA . MET A 1 187 ? 13.029 -1.761 -20.578 1.00 73.75 187 MET A CA 1
ATOM 1425 C C . MET A 1 187 ? 13.930 -2.981 -20.572 1.00 73.75 187 MET A C 1
ATOM 1427 O O . MET A 1 187 ? 14.955 -2.986 -19.884 1.00 73.75 187 MET A O 1
ATOM 1431 N N . ILE A 1 188 ? 13.519 -4.010 -21.303 1.00 81.50 188 ILE A N 1
ATOM 1432 C CA . ILE A 1 188 ? 14.286 -5.240 -21.459 1.00 81.50 188 ILE A CA 1
ATOM 1433 C C . ILE A 1 188 ? 14.812 -5.281 -22.890 1.00 81.50 188 ILE A C 1
ATOM 1435 O O . ILE A 1 188 ? 14.033 -5.174 -23.832 1.00 81.50 188 ILE A O 1
ATOM 1439 N N . PHE A 1 189 ? 16.124 -5.427 -23.042 1.00 78.12 189 PHE A N 1
ATOM 1440 C CA . PHE A 1 189 ? 16.817 -5.482 -24.331 1.00 78.12 189 PHE A CA 1
ATOM 1441 C C . PHE A 1 189 ? 17.315 -6.897 -24.625 1.00 78.12 189 PHE A C 1
ATOM 1443 O O . PHE A 1 189 ? 17.464 -7.701 -23.706 1.00 78.12 189 PHE A O 1
ATOM 1450 N N . ASP A 1 190 ? 17.621 -7.203 -25.884 1.00 76.75 190 ASP A N 1
ATOM 1451 C CA . ASP A 1 190 ? 18.220 -8.495 -26.242 1.00 76.75 190 ASP A CA 1
ATOM 1452 C C . ASP A 1 190 ? 19.731 -8.506 -25.998 1.00 76.75 190 ASP A C 1
ATOM 1454 O O . ASP A 1 190 ? 20.301 -9.542 -25.645 1.00 76.75 190 ASP A O 1
ATOM 1458 N N . THR A 1 191 ? 20.387 -7.348 -26.147 1.00 75.19 191 THR A N 1
ATOM 1459 C CA . THR A 1 191 ? 21.845 -7.223 -26.023 1.00 75.19 191 THR A CA 1
ATOM 1460 C C . THR A 1 191 ? 22.285 -6.180 -24.991 1.00 75.19 191 THR A C 1
ATOM 1462 O O . THR A 1 191 ? 21.610 -5.185 -24.722 1.00 75.19 191 THR A O 1
ATOM 1465 N N . GLN A 1 192 ? 23.471 -6.394 -24.412 1.00 74.06 192 GLN A N 1
ATOM 1466 C CA . GLN A 1 192 ? 24.087 -5.456 -23.466 1.00 74.06 192 GLN A CA 1
ATOM 1467 C C . GLN A 1 192 ? 24.464 -4.126 -24.130 1.00 74.06 192 GLN A C 1
ATOM 1469 O O . GLN A 1 192 ? 24.442 -3.084 -23.476 1.00 74.06 192 GLN A O 1
ATOM 1474 N N . ASP A 1 193 ? 24.786 -4.140 -25.422 1.00 71.69 193 ASP A N 1
ATOM 1475 C CA . ASP A 1 193 ? 25.148 -2.936 -26.169 1.00 71.69 193 ASP A CA 1
ATOM 1476 C C . ASP A 1 193 ? 23.952 -1.993 -26.342 1.00 71.69 193 ASP A C 1
ATOM 1478 O O . ASP A 1 193 ? 24.098 -0.779 -26.192 1.00 71.69 193 ASP A O 1
ATOM 1482 N N . GLU A 1 194 ? 22.756 -2.541 -26.573 1.00 71.06 194 GLU A N 1
ATOM 1483 C CA . GLU A 1 194 ? 21.504 -1.777 -26.624 1.00 71.06 194 GLU A CA 1
ATOM 1484 C C . GLU A 1 194 ? 21.171 -1.146 -25.273 1.00 71.06 194 GLU A C 1
ATOM 1486 O O . GLU A 1 194 ? 20.884 0.050 -25.213 1.00 71.06 194 GLU A O 1
ATOM 1491 N N . LEU A 1 195 ? 21.305 -1.909 -24.183 1.00 73.31 195 LEU A N 1
ATOM 1492 C CA . LEU A 1 195 ? 21.142 -1.383 -22.830 1.00 73.31 195 LEU A CA 1
ATOM 1493 C C . LEU A 1 195 ? 22.165 -0.274 -22.529 1.00 73.31 195 LEU A C 1
ATOM 1495 O O . LEU A 1 195 ? 21.808 0.773 -21.999 1.00 73.31 195 LEU A O 1
ATOM 1499 N N . ASN A 1 196 ? 23.435 -0.456 -22.893 1.00 71.25 196 ASN A N 1
ATOM 1500 C CA . ASN A 1 196 ? 24.474 0.553 -22.677 1.00 71.25 196 ASN A CA 1
ATOM 1501 C C . ASN A 1 196 ? 24.213 1.828 -23.489 1.00 71.25 196 ASN A C 1
ATOM 1503 O O . ASN A 1 196 ? 24.439 2.934 -22.997 1.00 71.25 196 ASN A O 1
ATOM 1507 N N . ARG A 1 197 ? 23.731 1.688 -24.728 1.00 66.50 197 ARG A N 1
ATOM 1508 C CA . ARG A 1 197 ? 23.326 2.817 -25.573 1.00 66.50 197 ARG A CA 1
ATOM 1509 C C . ARG A 1 197 ? 22.137 3.557 -24.966 1.00 66.50 197 ARG A C 1
ATOM 1511 O O . ARG A 1 197 ? 22.132 4.784 -24.945 1.00 66.50 197 ARG A O 1
ATOM 1518 N N . PHE A 1 198 ? 21.175 2.813 -24.435 1.00 66.56 198 PHE A N 1
ATOM 1519 C CA . PHE A 1 198 ? 20.017 3.353 -23.739 1.00 66.56 198 PHE A CA 1
ATOM 1520 C C . PHE A 1 198 ? 20.409 4.136 -22.477 1.00 66.56 198 PHE A C 1
ATOM 1522 O O . PHE A 1 198 ? 20.022 5.290 -22.317 1.00 66.56 198 PHE A O 1
ATOM 1529 N N . LEU A 1 199 ? 21.258 3.557 -21.624 1.00 66.06 199 LEU A N 1
ATOM 1530 C CA . LEU A 1 199 ? 21.732 4.199 -20.395 1.00 66.06 199 LEU A CA 1
ATOM 1531 C C . LEU A 1 199 ? 22.577 5.454 -20.666 1.00 66.06 199 LEU A C 1
ATOM 1533 O O . LEU A 1 199 ? 22.518 6.406 -19.892 1.00 66.06 199 LEU A O 1
ATOM 1537 N N . ARG A 1 200 ? 23.348 5.481 -21.763 1.00 57.62 200 ARG A N 1
ATOM 1538 C CA . ARG A 1 200 ? 24.153 6.650 -22.164 1.00 57.62 200 ARG A CA 1
ATOM 1539 C C . ARG A 1 200 ? 23.318 7.808 -22.700 1.00 57.62 200 ARG A C 1
ATOM 1541 O O . ARG A 1 200 ? 23.692 8.955 -22.486 1.00 57.62 200 ARG A O 1
ATOM 1548 N N . ASN A 1 201 ? 22.221 7.514 -23.392 1.00 54.19 201 ASN A N 1
ATOM 1549 C CA . ASN A 1 201 ? 21.391 8.533 -24.033 1.00 54.19 201 ASN A CA 1
ATOM 1550 C C . ASN A 1 201 ? 20.319 9.124 -23.101 1.00 54.19 201 ASN A C 1
ATOM 1552 O O . ASN A 1 201 ? 19.653 10.082 -23.484 1.00 54.19 201 ASN A O 1
ATOM 1556 N N . GLY A 1 202 ? 20.183 8.597 -21.879 1.00 43.09 202 GLY A N 1
ATOM 1557 C CA . GLY A 1 202 ? 19.193 9.050 -20.908 1.00 43.09 202 GLY A CA 1
ATOM 1558 C C . GLY A 1 202 ? 17.771 8.607 -21.261 1.00 43.09 202 GLY A C 1
ATOM 1559 O O . GLY A 1 202 ? 17.425 8.347 -22.410 1.00 43.09 202 GLY A O 1
ATOM 1560 N N . TYR A 1 203 ? 16.928 8.504 -20.236 1.00 37.50 203 TYR A N 1
ATOM 1561 C CA . TYR A 1 203 ? 15.516 8.153 -20.367 1.00 37.50 203 TYR A CA 1
ATOM 1562 C C . TYR A 1 203 ? 14.737 9.324 -20.995 1.00 37.50 203 TYR A C 1
ATOM 1564 O O . TYR A 1 203 ? 14.134 10.123 -20.282 1.00 37.50 203 TYR A O 1
ATOM 1572 N N . SER A 1 204 ? 14.742 9.464 -22.324 1.00 34.47 204 SER A N 1
ATOM 1573 C CA . SER A 1 204 ? 13.682 10.210 -23.006 1.00 34.47 204 SER A CA 1
ATOM 1574 C C . SER A 1 204 ? 12.544 9.237 -23.298 1.00 34.47 204 SER A C 1
ATOM 1576 O O . SER A 1 204 ? 12.717 8.201 -23.940 1.00 34.47 204 SER A O 1
ATOM 1578 N N . ASN A 1 205 ? 11.360 9.534 -22.770 1.00 32.97 205 ASN A N 1
ATOM 1579 C CA . ASN A 1 205 ? 10.148 8.743 -22.964 1.00 32.97 205 ASN A CA 1
ATOM 1580 C C . ASN A 1 205 ? 9.606 8.954 -24.396 1.00 32.97 205 ASN A C 1
ATOM 1582 O O . ASN A 1 205 ? 8.517 9.481 -24.603 1.00 32.97 205 ASN A O 1
ATOM 1586 N N . SER A 1 206 ? 10.403 8.603 -25.405 1.00 37.50 206 SER A N 1
ATOM 1587 C CA . SER A 1 206 ? 10.081 8.761 -26.821 1.00 37.50 206 SER A CA 1
ATOM 1588 C C . SER A 1 206 ? 10.735 7.651 -27.648 1.00 37.50 206 SER A C 1
ATOM 1590 O O . SER A 1 206 ? 11.716 7.871 -28.354 1.00 37.50 206 SER A O 1
ATOM 1592 N N . MET A 1 207 ? 10.173 6.446 -27.586 1.00 30.20 207 MET A N 1
ATOM 1593 C CA . MET A 1 207 ? 10.284 5.481 -28.682 1.00 30.20 207 MET A CA 1
ATOM 1594 C C . MET A 1 207 ? 8.917 4.855 -28.957 1.00 30.20 207 MET A C 1
ATOM 1596 O O . MET A 1 207 ? 8.625 3.727 -28.584 1.00 30.20 207 MET A O 1
ATOM 1600 N N . ILE A 1 208 ? 8.104 5.592 -29.713 1.00 33.28 208 ILE A N 1
ATOM 1601 C CA . ILE A 1 208 ? 7.581 5.006 -30.947 1.00 33.28 208 ILE A CA 1
ATOM 1602 C C . ILE A 1 208 ? 8.835 4.768 -31.792 1.00 33.28 208 ILE A C 1
ATOM 1604 O O . ILE A 1 208 ? 9.460 5.732 -32.238 1.00 33.28 208 ILE A O 1
ATOM 1608 N N . SER A 1 209 ? 9.288 3.522 -31.929 1.00 33.47 209 SER A N 1
ATOM 1609 C CA . SER A 1 209 ? 10.346 3.240 -32.893 1.00 33.47 209 SER A CA 1
ATOM 1610 C C . SER A 1 209 ? 9.759 3.475 -34.286 1.00 33.47 209 SER A C 1
ATOM 1612 O O . SER A 1 209 ? 8.826 2.800 -34.718 1.00 33.47 209 SER A O 1
ATOM 1614 N N . LEU A 1 210 ? 10.267 4.485 -34.993 1.00 30.00 210 LEU A N 1
ATOM 1615 C CA . LEU A 1 210 ? 10.114 4.505 -36.443 1.00 30.00 210 LEU A CA 1
ATOM 1616 C C . LEU A 1 210 ? 10.831 3.255 -36.984 1.00 30.00 210 LEU A C 1
ATOM 1618 O O . LEU A 1 210 ? 11.937 2.954 -36.518 1.00 30.00 210 LEU A O 1
ATOM 1622 N N . PRO A 1 211 ? 10.240 2.510 -37.936 1.00 27.61 211 PRO A N 1
ATOM 1623 C CA . PRO A 1 211 ? 10.908 1.359 -38.525 1.00 27.61 211 PRO A CA 1
ATOM 1624 C C . PRO A 1 211 ? 12.214 1.803 -39.198 1.00 27.61 211 PRO A C 1
ATOM 1626 O O . PRO A 1 211 ? 12.324 2.963 -39.613 1.00 27.61 211 PRO A O 1
ATOM 1629 N N . PRO A 1 212 ? 13.198 0.903 -39.380 1.00 34.72 212 PRO A N 1
ATOM 1630 C CA . PRO A 1 212 ? 14.330 1.200 -40.248 1.00 34.72 212 PRO A CA 1
ATOM 1631 C C . PRO A 1 212 ? 13.797 1.620 -41.626 1.00 34.72 212 PRO A C 1
ATOM 1633 O O . PRO A 1 212 ? 12.893 0.971 -42.159 1.00 34.72 212 PRO A O 1
ATOM 1636 N N . LEU A 1 213 ? 14.351 2.707 -42.180 1.00 33.34 213 LEU A N 1
ATOM 1637 C CA . LEU A 1 213 ? 13.862 3.424 -43.374 1.00 33.34 213 LEU A CA 1
ATOM 1638 C C . LEU A 1 213 ? 13.495 2.497 -44.556 1.00 33.34 213 LEU A C 1
ATOM 1640 O O . LEU A 1 213 ? 12.598 2.797 -45.334 1.00 33.34 213 LEU A O 1
ATOM 1644 N N . ASN A 1 214 ? 14.129 1.327 -44.636 1.00 41.06 214 ASN A N 1
ATOM 1645 C CA . ASN A 1 214 ? 13.986 0.366 -45.729 1.00 41.06 214 ASN A CA 1
ATOM 1646 C C . ASN A 1 214 ? 12.780 -0.594 -45.588 1.00 41.06 214 ASN A C 1
ATOM 1648 O O . ASN A 1 214 ? 12.518 -1.380 -46.498 1.00 41.06 214 ASN A O 1
ATOM 1652 N N . ALA A 1 215 ? 12.056 -0.582 -44.461 1.00 33.16 215 ALA A N 1
ATOM 1653 C CA . ALA A 1 215 ? 10.885 -1.441 -44.234 1.00 33.16 215 ALA A CA 1
ATOM 1654 C C . ALA A 1 215 ? 9.545 -0.752 -44.560 1.00 33.16 215 ALA A C 1
ATOM 1656 O O . ALA A 1 215 ? 8.568 -1.434 -44.872 1.00 33.16 215 ALA A O 1
ATOM 1657 N N . ILE A 1 216 ? 9.498 0.585 -44.549 1.00 34.88 216 ILE A N 1
ATOM 1658 C CA . ILE A 1 216 ? 8.283 1.364 -44.854 1.00 34.88 216 ILE A CA 1
ATOM 1659 C C . ILE A 1 216 ? 7.963 1.327 -46.357 1.00 34.88 216 ILE A C 1
ATOM 1661 O O . ILE A 1 216 ? 6.798 1.241 -46.740 1.00 34.88 216 ILE A O 1
ATOM 1665 N N . GLU A 1 217 ? 8.983 1.277 -47.218 1.00 38.78 217 GLU A N 1
ATOM 1666 C CA . GLU A 1 217 ? 8.808 1.236 -48.679 1.00 38.78 217 GLU A CA 1
ATOM 1667 C C . GLU A 1 217 ? 8.180 -0.068 -49.198 1.00 38.78 217 GLU A C 1
ATOM 1669 O O . GLU A 1 217 ? 7.664 -0.104 -50.313 1.00 38.78 217 GLU A O 1
ATOM 1674 N N . ARG A 1 218 ? 8.194 -1.150 -48.406 1.00 39.31 218 ARG A N 1
ATOM 1675 C CA . ARG A 1 218 ? 7.700 -2.472 -48.830 1.00 39.31 218 ARG A CA 1
ATOM 1676 C C . ARG A 1 218 ? 6.286 -2.817 -48.359 1.00 39.31 218 ARG A C 1
ATOM 1678 O O . ARG A 1 218 ? 5.735 -3.798 -48.849 1.00 39.31 218 ARG A O 1
ATOM 1685 N N . MET A 1 219 ? 5.700 -2.054 -47.433 1.00 33.12 219 MET A N 1
ATOM 1686 C CA . MET A 1 219 ? 4.383 -2.369 -46.849 1.00 33.12 219 MET A CA 1
ATOM 1687 C C . MET A 1 219 ? 3.243 -1.440 -47.287 1.00 33.12 219 MET A C 1
ATOM 1689 O O . MET A 1 219 ? 2.081 -1.755 -47.039 1.00 33.12 219 MET A O 1
ATOM 1693 N N . ALA A 1 220 ? 3.528 -0.330 -47.969 1.00 33.53 220 ALA A N 1
ATOM 1694 C CA . ALA A 1 220 ? 2.492 0.563 -48.474 1.00 33.53 220 ALA A CA 1
ATOM 1695 C C . ALA A 1 220 ? 2.123 0.188 -49.918 1.00 33.53 220 ALA A C 1
ATOM 1697 O O . ALA A 1 220 ? 2.868 0.451 -50.860 1.00 33.53 220 ALA A O 1
ATOM 1698 N N . GLY A 1 221 ? 0.962 -0.449 -50.092 1.00 38.56 221 GLY A N 1
ATOM 1699 C CA . GLY A 1 221 ? 0.331 -0.602 -51.404 1.00 38.56 221 GLY A CA 1
ATOM 1700 C C . GLY A 1 221 ? 0.030 0.757 -52.069 1.00 38.56 221 GLY A C 1
ATOM 1701 O O . GLY A 1 221 ? 0.126 1.801 -51.423 1.00 38.56 221 GLY A O 1
ATOM 1702 N N . PRO A 1 222 ? -0.374 0.767 -53.352 1.00 36.66 222 PRO A N 1
ATOM 1703 C CA . PRO A 1 222 ? -0.256 1.917 -54.260 1.00 36.66 222 PRO A CA 1
ATOM 1704 C C . PRO A 1 222 ? -1.180 3.127 -53.988 1.00 36.66 222 PRO A C 1
ATOM 1706 O O . PRO A 1 222 ? -1.287 3.994 -54.845 1.00 36.66 222 PRO A O 1
ATOM 1709 N N . ASN A 1 223 ? -1.821 3.229 -52.819 1.00 39.06 223 ASN A N 1
ATOM 1710 C CA . ASN A 1 223 ? -2.802 4.277 -52.494 1.00 39.06 223 ASN A CA 1
ATOM 1711 C C . ASN A 1 223 ? -2.457 5.096 -51.234 1.00 39.06 223 ASN A C 1
ATOM 1713 O O . ASN A 1 223 ? -3.353 5.556 -50.529 1.00 39.06 223 ASN A O 1
ATOM 1717 N N . TYR A 1 224 ? -1.174 5.303 -50.931 1.00 37.66 224 TYR A N 1
ATOM 1718 C CA . TYR A 1 224 ? -0.786 6.315 -49.944 1.00 37.66 224 TYR A CA 1
ATOM 1719 C C . TYR A 1 224 ? -0.764 7.688 -50.628 1.00 37.66 224 TYR A C 1
ATOM 1721 O O . TYR A 1 224 ? 0.056 7.921 -51.517 1.00 37.66 224 TYR A O 1
ATOM 1729 N N . SER A 1 225 ? -1.702 8.571 -50.271 1.00 40.31 225 SER A N 1
ATOM 1730 C CA . SER A 1 225 ? -1.812 9.890 -50.894 1.00 40.31 225 SER A CA 1
ATOM 1731 C C . SER A 1 225 ? -0.568 10.738 -50.604 1.00 40.31 225 SER A C 1
ATOM 1733 O O . SER A 1 225 ? -0.096 10.847 -49.471 1.00 40.31 225 SER A O 1
ATOM 1735 N N . GLU A 1 226 ? -0.044 11.362 -51.658 1.00 40.41 226 GLU A N 1
ATOM 1736 C CA . GLU A 1 226 ? 1.087 12.304 -51.642 1.00 40.41 226 GLU A CA 1
ATOM 1737 C C . GLU A 1 226 ? 0.872 13.517 -50.707 1.00 40.41 226 GLU A C 1
ATOM 1739 O O . GLU A 1 226 ? 1.824 14.225 -50.387 1.00 40.41 226 GLU A O 1
ATOM 1744 N N . GLU A 1 227 ? -0.347 13.734 -50.205 1.00 34.78 227 GLU A N 1
ATOM 1745 C CA . GLU A 1 227 ? -0.705 14.854 -49.324 1.00 34.78 227 GLU A CA 1
ATOM 1746 C C . GLU A 1 227 ? 0.018 14.817 -47.967 1.00 34.78 227 GLU A C 1
ATOM 1748 O O . GLU A 1 227 ? 0.378 15.865 -47.434 1.00 34.78 227 GLU A O 1
ATOM 1753 N N . TRP A 1 228 ? 0.342 13.635 -47.431 1.00 36.03 228 TRP A N 1
ATOM 1754 C CA . TRP A 1 228 ? 1.063 13.526 -46.152 1.00 36.03 228 TRP A CA 1
ATOM 1755 C C . TRP A 1 228 ? 2.575 13.750 -46.274 1.00 36.03 228 TRP A C 1
ATOM 1757 O O . TRP A 1 228 ? 3.230 14.056 -45.279 1.00 36.03 228 TRP A O 1
ATOM 1767 N N . LYS A 1 229 ? 3.141 13.655 -47.487 1.00 36.66 229 LYS A N 1
ATOM 1768 C CA . LYS A 1 229 ? 4.539 14.043 -47.749 1.00 36.66 229 LYS A CA 1
ATOM 1769 C C . LYS A 1 229 ? 4.712 15.565 -47.809 1.00 36.66 229 LYS A C 1
ATOM 1771 O O . LYS A 1 229 ? 5.832 16.051 -47.685 1.00 36.66 229 LYS A O 1
ATOM 1776 N N . GLN A 1 230 ? 3.617 16.313 -47.974 1.00 35.47 230 GLN A N 1
ATOM 1777 C CA . GLN A 1 230 ? 3.605 17.772 -48.083 1.00 35.47 230 GLN A CA 1
ATOM 1778 C C . GLN A 1 230 ? 3.171 18.500 -46.803 1.00 35.47 230 GLN A C 1
ATOM 1780 O O . GLN A 1 230 ? 2.864 19.691 -46.859 1.00 35.47 230 GLN A O 1
ATOM 1785 N N . ILE A 1 231 ? 3.240 17.874 -45.621 1.00 40.38 231 ILE A N 1
ATOM 1786 C CA . ILE A 1 231 ? 3.263 18.646 -44.365 1.00 40.38 231 ILE A CA 1
ATOM 1787 C C . ILE A 1 231 ? 4.675 19.225 -44.200 1.00 40.38 231 ILE A C 1
ATOM 1789 O O . ILE A 1 231 ? 5.466 18.861 -43.332 1.00 40.38 231 ILE A O 1
ATOM 1793 N N . SER A 1 232 ? 5.000 20.128 -45.122 1.00 35.94 232 SER A N 1
ATOM 1794 C CA . SER A 1 232 ? 6.099 21.063 -45.033 1.00 35.94 232 SER A CA 1
ATOM 1795 C C . SER A 1 232 ? 5.801 21.969 -43.846 1.00 35.94 232 SER A C 1
ATOM 1797 O O . SER A 1 232 ? 5.064 22.950 -43.942 1.00 35.94 232 SER A O 1
ATOM 1799 N N . TRP A 1 233 ? 6.423 21.665 -42.713 1.00 47.03 233 TRP A N 1
ATOM 1800 C CA . TRP A 1 233 ? 6.825 22.687 -41.758 1.00 47.03 233 TRP A CA 1
ATOM 1801 C C . TRP A 1 233 ? 7.501 23.812 -42.556 1.00 47.03 233 TRP A C 1
ATOM 1803 O O . TRP A 1 233 ? 8.152 23.532 -43.566 1.00 47.03 233 TRP A O 1
ATOM 1813 N N . LYS A 1 234 ? 7.353 25.084 -42.186 1.00 40.06 234 LYS A N 1
ATOM 1814 C CA . LYS A 1 234 ? 8.116 26.170 -42.826 1.00 40.06 234 LYS A CA 1
ATOM 1815 C C . LYS A 1 234 ? 9.616 26.000 -42.510 1.00 40.06 234 LYS A C 1
ATOM 1817 O O . LYS A 1 234 ? 10.141 26.684 -41.647 1.00 40.06 234 LYS A O 1
ATOM 1822 N N . GLY A 1 235 ? 10.289 25.051 -43.156 1.00 48.25 235 GLY A N 1
ATOM 1823 C CA . GLY A 1 235 ? 11.728 24.810 -43.055 1.00 48.25 235 GLY A CA 1
ATOM 1824 C C . GLY A 1 235 ? 12.272 24.272 -41.722 1.00 48.25 235 GLY A C 1
ATOM 1825 O O . GLY A 1 235 ? 13.488 24.183 -41.623 1.00 48.25 235 GLY A O 1
ATOM 1826 N N . GLN A 1 236 ? 11.449 23.912 -40.727 1.00 47.53 236 GLN A N 1
ATOM 1827 C CA . GLN A 1 236 ? 11.920 23.358 -39.442 1.00 47.53 236 GLN A CA 1
ATOM 1828 C C . GLN A 1 236 ? 11.100 22.146 -38.996 1.00 47.53 236 GLN A C 1
ATOM 1830 O O . GLN A 1 236 ? 9.905 22.246 -38.742 1.00 47.53 236 GLN A O 1
ATOM 1835 N N . THR A 1 237 ? 11.748 20.994 -38.890 1.00 58.81 237 THR A N 1
ATOM 1836 C CA . THR A 1 237 ? 11.166 19.749 -38.382 1.00 58.81 237 THR A CA 1
ATOM 1837 C C . THR A 1 237 ? 11.092 19.755 -36.848 1.00 58.81 237 THR A C 1
ATOM 1839 O O . THR A 1 237 ? 11.863 20.441 -36.182 1.00 58.81 237 THR A O 1
ATOM 1842 N N . PHE A 1 238 ? 10.209 18.942 -36.249 1.00 58.03 238 PHE A N 1
ATOM 1843 C CA . PHE A 1 238 ? 10.220 18.691 -34.793 1.00 58.03 238 PHE A CA 1
ATOM 1844 C C . PHE A 1 238 ? 11.606 18.231 -34.299 1.00 58.03 238 PHE A C 1
ATOM 1846 O O . PHE A 1 238 ? 12.023 18.536 -33.185 1.00 58.03 238 PHE A O 1
ATOM 1853 N N . THR A 1 239 ? 12.356 17.543 -35.160 1.00 57.69 239 THR A N 1
ATOM 1854 C CA . THR A 1 239 ? 13.750 17.175 -34.918 1.00 57.69 239 THR A CA 1
ATOM 1855 C C . THR A 1 239 ? 14.651 18.404 -34.769 1.00 57.69 239 THR A C 1
ATOM 1857 O O . THR A 1 239 ? 15.463 18.425 -33.851 1.00 57.69 239 THR A O 1
ATOM 1860 N N . ASP A 1 240 ? 14.471 19.449 -35.579 1.00 62.25 240 ASP A N 1
ATOM 1861 C CA . ASP A 1 240 ? 15.248 20.696 -35.487 1.00 62.25 240 ASP A CA 1
ATOM 1862 C C . ASP A 1 240 ? 14.957 21.466 -34.191 1.00 62.25 240 ASP A C 1
ATOM 1864 O O . ASP A 1 240 ? 15.874 22.026 -33.588 1.00 62.25 240 ASP A O 1
ATOM 1868 N N . PHE A 1 241 ? 13.705 21.439 -33.722 1.00 68.62 241 PHE A N 1
ATOM 1869 C CA . PHE A 1 241 ? 13.318 21.981 -32.414 1.00 68.62 241 PHE A CA 1
ATOM 1870 C C . PHE A 1 241 ? 14.051 21.261 -31.271 1.00 68.62 241 PHE A C 1
ATOM 1872 O O . PHE A 1 241 ? 14.693 21.906 -30.444 1.00 68.62 241 PHE A O 1
ATOM 1879 N N . ILE A 1 242 ? 14.030 19.923 -31.257 1.00 65.06 242 ILE A N 1
ATOM 1880 C CA . ILE A 1 242 ? 14.709 19.126 -30.222 1.00 65.06 242 ILE A CA 1
ATOM 1881 C C . ILE A 1 242 ? 16.234 19.287 -30.288 1.00 65.06 242 ILE A C 1
ATOM 1883 O O . ILE A 1 242 ? 16.885 19.389 -29.249 1.00 65.06 242 ILE A O 1
ATOM 1887 N N . VAL A 1 243 ? 16.821 19.341 -31.486 1.00 65.75 243 VAL A N 1
ATOM 1888 C CA . VAL A 1 243 ? 18.267 19.558 -31.667 1.00 65.75 243 VAL A CA 1
ATOM 1889 C C . VAL A 1 243 ? 18.682 20.935 -31.154 1.00 65.75 243 VAL A C 1
ATOM 1891 O O . VAL A 1 243 ? 19.680 21.048 -30.443 1.00 65.75 243 VAL A O 1
ATOM 1894 N N . THR A 1 244 ? 17.895 21.968 -31.455 1.00 69.88 244 THR A N 1
ATOM 1895 C CA . THR A 1 244 ? 18.157 23.340 -31.003 1.00 69.88 244 THR A CA 1
ATOM 1896 C C . THR A 1 244 ? 18.029 23.445 -29.487 1.00 69.88 244 THR A C 1
ATOM 1898 O O . THR A 1 244 ? 18.916 23.981 -28.828 1.00 69.88 244 THR A O 1
ATOM 1901 N N . LEU A 1 245 ? 16.980 22.858 -28.913 1.00 71.88 245 LEU A N 1
ATOM 1902 C CA . LEU A 1 245 ? 16.760 22.843 -27.472 1.00 71.88 245 LEU A CA 1
ATOM 1903 C C . LEU A 1 245 ? 17.886 22.098 -26.736 1.00 71.88 245 LEU A C 1
ATOM 1905 O O . LEU A 1 245 ? 18.423 22.618 -25.759 1.00 71.88 245 LEU A O 1
ATOM 1909 N N . ASN A 1 246 ? 18.326 20.939 -27.237 1.00 68.25 246 ASN A N 1
ATOM 1910 C CA . ASN A 1 246 ? 19.474 20.221 -26.674 1.00 68.25 246 ASN A CA 1
ATOM 1911 C C . ASN A 1 246 ? 20.771 21.039 -26.766 1.00 68.25 246 ASN A C 1
ATOM 1913 O O . ASN A 1 246 ? 21.521 21.088 -25.794 1.00 68.25 246 ASN A O 1
ATOM 1917 N N . SER A 1 247 ? 21.003 21.736 -27.884 1.00 67.56 247 SER A N 1
ATOM 1918 C CA . SER A 1 247 ? 22.150 22.639 -28.040 1.00 67.56 247 SER A CA 1
ATOM 1919 C C . SER A 1 247 ? 22.113 23.791 -27.031 1.00 67.56 247 SER A C 1
ATOM 1921 O O . SER A 1 247 ? 23.148 24.151 -26.479 1.00 67.56 247 SER A O 1
ATOM 1923 N N . MET A 1 248 ? 20.936 24.356 -26.743 1.00 66.81 248 MET A N 1
ATOM 1924 C CA . MET A 1 248 ? 20.783 25.427 -25.749 1.00 66.81 248 MET A CA 1
ATOM 1925 C C . MET A 1 248 ? 21.054 24.937 -24.319 1.00 66.81 248 MET A C 1
ATOM 1927 O O . MET A 1 248 ? 21.667 25.660 -23.533 1.00 66.81 248 MET A O 1
ATOM 1931 N N . TYR A 1 249 ? 20.648 23.708 -23.977 1.00 67.25 249 TYR A N 1
ATOM 1932 C CA . TYR A 1 249 ? 20.994 23.099 -22.687 1.00 67.25 249 TYR A CA 1
ATOM 1933 C C . TYR A 1 249 ? 22.485 22.761 -22.586 1.00 67.25 249 TYR A C 1
ATOM 1935 O O . TYR A 1 249 ? 23.095 23.017 -21.550 1.00 67.25 249 TYR A O 1
ATOM 1943 N N . GLU A 1 250 ? 23.092 22.246 -23.656 1.00 67.62 250 GLU A N 1
ATOM 1944 C CA . GLU A 1 250 ? 24.531 21.968 -23.698 1.00 67.62 250 GLU A CA 1
ATOM 1945 C C . GLU A 1 250 ? 25.353 23.263 -23.560 1.00 67.62 250 GLU A C 1
ATOM 1947 O O . GLU A 1 250 ? 26.327 23.310 -22.808 1.00 67.62 250 GLU A O 1
ATOM 1952 N N . GLU A 1 251 ? 24.922 24.357 -24.196 1.00 66.44 251 GLU A N 1
ATOM 1953 C CA . GLU A 1 251 ? 25.508 25.689 -24.006 1.00 66.44 251 GLU A CA 1
ATOM 1954 C C . GLU A 1 251 ? 25.328 26.226 -22.579 1.00 66.44 251 GLU A C 1
ATOM 1956 O O . GLU A 1 251 ? 26.247 26.855 -22.047 1.00 66.44 251 GLU A O 1
ATOM 1961 N N . ALA A 1 252 ? 24.185 25.963 -21.938 1.00 63.06 252 ALA A N 1
ATOM 1962 C CA . ALA A 1 252 ? 23.929 26.361 -20.554 1.00 63.06 252 ALA A CA 1
ATOM 1963 C C . ALA A 1 252 ? 24.829 25.618 -19.546 1.00 63.06 252 ALA A C 1
ATOM 1965 O O . ALA A 1 252 ? 25.183 26.184 -18.508 1.00 63.06 252 ALA A O 1
ATOM 1966 N N . GLU A 1 253 ? 25.223 24.377 -19.852 1.00 63.47 253 GLU A N 1
ATOM 1967 C CA . GLU A 1 253 ? 26.126 23.557 -19.029 1.00 63.47 253 GLU A CA 1
ATOM 1968 C C . GLU A 1 253 ? 27.614 23.816 -19.302 1.00 63.47 253 GLU A C 1
ATOM 1970 O O . GLU A 1 253 ? 28.475 23.512 -18.469 1.00 63.47 253 GLU A O 1
ATOM 1975 N N . ARG A 1 254 ? 27.948 24.399 -20.456 1.00 62.97 254 ARG A N 1
ATOM 1976 C CA . ARG A 1 254 ? 29.332 24.618 -20.870 1.00 62.97 254 ARG A CA 1
ATOM 1977 C C . ARG A 1 254 ? 29.972 25.758 -20.071 1.00 62.97 254 ARG A C 1
ATOM 1979 O O . ARG A 1 254 ? 29.758 26.942 -20.329 1.00 62.97 254 ARG A O 1
ATOM 1986 N N . MET A 1 255 ? 30.835 25.408 -19.117 1.00 55.19 255 MET A N 1
ATOM 1987 C CA . MET A 1 255 ? 31.663 26.375 -18.386 1.00 55.19 255 MET A CA 1
ATOM 1988 C C . MET A 1 255 ? 32.679 27.045 -19.325 1.00 55.19 255 MET A C 1
ATOM 1990 O O . MET A 1 255 ? 33.735 26.493 -19.627 1.00 55.19 255 MET A O 1
ATOM 1994 N N . ASN A 1 256 ? 32.366 28.259 -19.780 1.00 58.34 256 ASN A N 1
ATOM 1995 C CA . ASN A 1 256 ? 33.279 29.099 -20.558 1.00 58.34 256 ASN A CA 1
ATOM 1996 C C . ASN A 1 256 ? 34.123 30.017 -19.655 1.00 58.34 256 ASN A C 1
ATOM 1998 O O . ASN A 1 256 ? 33.706 30.392 -18.561 1.00 58.34 256 ASN A O 1
ATOM 2002 N N . ALA A 1 257 ? 35.284 30.471 -20.147 1.00 51.28 257 ALA A N 1
ATOM 2003 C CA . ALA A 1 257 ? 36.168 31.408 -19.432 1.00 51.28 257 ALA A CA 1
ATOM 2004 C C . ALA A 1 257 ? 35.449 32.701 -18.981 1.00 51.28 257 ALA A C 1
ATOM 2006 O O . ALA A 1 257 ? 35.777 33.274 -17.943 1.00 51.28 257 ALA A O 1
ATOM 2007 N N . LYS A 1 258 ? 34.413 33.114 -19.723 1.00 59.28 258 LYS A N 1
ATOM 2008 C CA . LYS A 1 258 ? 33.495 34.202 -19.364 1.00 59.28 258 LYS A CA 1
ATOM 2009 C C . LYS A 1 258 ? 32.685 33.900 -18.092 1.00 59.28 258 LYS A C 1
ATOM 2011 O O . LYS A 1 258 ? 32.592 34.764 -17.232 1.00 59.28 258 LYS A O 1
ATOM 2016 N N . VAL A 1 259 ? 32.178 32.673 -17.943 1.00 60.09 259 VAL A N 1
ATOM 2017 C CA . VAL A 1 259 ? 31.430 32.205 -16.760 1.00 60.09 259 VAL A CA 1
ATOM 2018 C C . VAL A 1 259 ? 32.351 32.138 -15.543 1.00 60.09 259 VAL A C 1
ATOM 2020 O O . VAL A 1 259 ? 31.980 32.611 -14.477 1.00 60.09 259 VAL A O 1
ATOM 2023 N N . CYS A 1 260 ? 33.589 31.655 -15.710 1.00 58.19 260 CYS A N 1
ATOM 2024 C CA . CYS A 1 260 ? 34.593 31.688 -14.640 1.00 58.19 260 CYS A CA 1
ATOM 2025 C C . CYS A 1 260 ? 34.926 33.117 -14.195 1.00 58.19 260 CYS A C 1
ATOM 2027 O O . CYS A 1 260 ? 35.014 33.362 -12.996 1.00 58.19 260 CYS A O 1
ATOM 2029 N N . MET A 1 261 ? 35.082 34.071 -15.121 1.00 59.59 261 MET A N 1
ATOM 2030 C CA . MET A 1 261 ? 35.295 35.472 -14.743 1.00 59.59 261 MET A CA 1
ATOM 2031 C C . MET A 1 261 ? 34.068 36.074 -14.050 1.00 59.59 261 MET A C 1
ATOM 2033 O O . MET A 1 261 ? 34.229 36.732 -13.026 1.00 59.59 261 MET A O 1
ATOM 2037 N N . GLU A 1 262 ? 32.853 35.803 -14.532 1.00 59.88 262 GLU A N 1
ATOM 2038 C CA . GLU A 1 262 ? 31.604 36.231 -13.883 1.00 59.88 262 GLU A CA 1
ATOM 2039 C C . GLU A 1 262 ? 31.463 35.647 -12.465 1.00 59.88 262 GLU A C 1
ATOM 2041 O O . GLU A 1 262 ? 31.111 36.375 -11.538 1.00 59.88 262 GLU A O 1
ATOM 2046 N N . SER A 1 263 ? 31.827 34.377 -12.253 1.00 59.88 263 SER A N 1
ATOM 2047 C CA . SER A 1 263 ? 31.877 33.753 -10.923 1.00 59.88 263 SER A CA 1
ATOM 2048 C C . SER A 1 263 ? 32.967 34.355 -10.029 1.00 59.88 263 SER A C 1
ATOM 2050 O O . SER A 1 263 ? 32.717 34.614 -8.854 1.00 59.88 263 SER A O 1
ATOM 2052 N N . CYS A 1 264 ? 34.156 34.647 -10.566 1.00 57.12 264 CYS A N 1
ATOM 2053 C CA . CYS A 1 264 ? 35.236 35.302 -9.821 1.00 57.12 264 CYS A CA 1
ATOM 2054 C C . CYS A 1 264 ? 34.869 36.738 -9.396 1.00 57.12 264 CYS A C 1
ATOM 2056 O O . CYS A 1 264 ? 35.172 37.136 -8.271 1.00 57.12 264 CYS A O 1
ATOM 2058 N N . PHE A 1 265 ? 34.171 37.503 -10.245 1.00 58.22 265 PHE A N 1
ATOM 2059 C CA . PHE A 1 265 ? 33.650 38.833 -9.899 1.00 58.22 265 PHE A CA 1
ATOM 2060 C C . PHE A 1 265 ? 32.473 38.774 -8.911 1.00 58.22 265 PHE A C 1
ATOM 2062 O O . PHE A 1 265 ? 32.365 39.643 -8.040 1.00 58.22 265 PHE A O 1
ATOM 2069 N N . ALA A 1 266 ? 31.631 37.738 -8.985 1.00 55.12 266 ALA A N 1
ATOM 2070 C CA . ALA A 1 266 ? 30.565 37.490 -8.012 1.00 55.12 266 ALA A CA 1
ATOM 2071 C C . ALA A 1 266 ? 31.123 37.164 -6.613 1.00 55.12 266 ALA A C 1
ATOM 2073 O O . ALA A 1 266 ? 30.626 37.685 -5.617 1.00 55.12 266 ALA A O 1
ATOM 2074 N N . CYS A 1 267 ? 32.215 36.395 -6.525 1.00 55.22 267 CYS A N 1
ATOM 2075 C CA . CYS A 1 267 ? 32.912 36.134 -5.260 1.00 55.22 267 CYS A CA 1
ATOM 2076 C C . CYS A 1 267 ? 33.559 37.397 -4.662 1.00 55.22 267 CYS A C 1
ATOM 2078 O O . CYS A 1 267 ? 33.601 37.547 -3.442 1.00 55.22 267 CYS A O 1
ATOM 2080 N N . LEU A 1 268 ? 34.030 38.327 -5.502 1.00 54.91 268 LEU A N 1
ATOM 2081 C CA . LEU A 1 268 ? 34.632 39.594 -5.063 1.00 54.91 268 LEU A CA 1
ATOM 2082 C C . LEU A 1 268 ? 33.585 40.620 -4.574 1.00 54.91 268 LEU A C 1
ATOM 2084 O O . LEU A 1 268 ? 33.920 41.535 -3.827 1.00 54.91 268 LEU A O 1
ATOM 2088 N N . THR A 1 269 ? 32.315 40.468 -4.966 1.00 58.53 269 THR A N 1
ATOM 2089 C CA . THR A 1 269 ? 31.205 41.393 -4.650 1.00 58.53 269 THR A CA 1
ATOM 2090 C C . THR A 1 269 ? 30.058 40.710 -3.898 1.00 58.53 269 THR A C 1
ATOM 2092 O O . THR A 1 269 ? 28.903 41.116 -4.013 1.00 58.53 269 THR A O 1
ATOM 2095 N N . ALA A 1 270 ? 30.391 39.706 -3.080 1.00 53.34 270 ALA A N 1
ATOM 2096 C CA . ALA A 1 270 ? 29.487 38.716 -2.482 1.00 53.34 270 ALA A CA 1
ATOM 2097 C C . ALA A 1 270 ? 28.227 39.243 -1.751 1.00 53.34 270 ALA A C 1
ATOM 2099 O O . ALA A 1 270 ? 27.312 38.464 -1.503 1.00 53.34 270 ALA A O 1
ATOM 2100 N N . TYR A 1 271 ? 28.133 40.539 -1.432 1.00 51.59 271 TYR A N 1
ATOM 2101 C CA . TYR A 1 271 ? 26.939 41.149 -0.828 1.00 51.59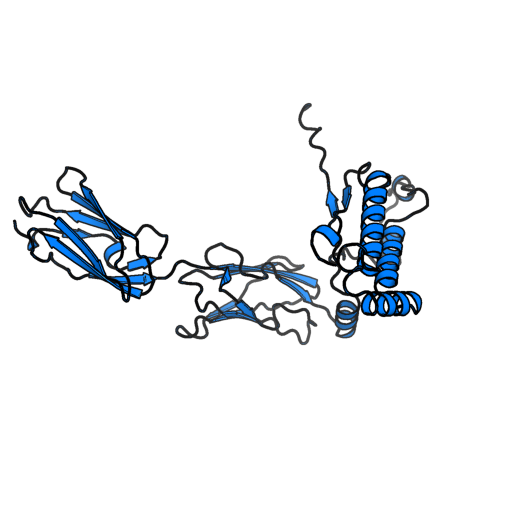 271 TYR A CA 1
ATOM 2102 C C . TYR A 1 271 ? 26.019 41.904 -1.804 1.00 51.59 271 TYR A C 1
ATOM 2104 O O . TYR A 1 271 ? 24.832 42.040 -1.525 1.00 51.59 271 TYR A O 1
ATOM 2112 N N . LEU A 1 272 ? 26.523 42.383 -2.947 1.00 51.06 272 LEU A N 1
ATOM 2113 C CA . LEU A 1 272 ? 25.732 43.150 -3.926 1.00 51.06 272 LEU A CA 1
ATOM 2114 C C . LEU A 1 272 ? 25.135 42.261 -5.029 1.00 51.06 272 LEU A C 1
ATOM 2116 O O . LEU A 1 272 ? 24.091 42.587 -5.587 1.00 51.06 272 LEU A O 1
ATOM 2120 N N . THR A 1 273 ? 25.759 41.119 -5.326 1.00 50.28 273 THR A N 1
ATOM 2121 C CA . THR A 1 273 ? 25.334 40.209 -6.405 1.00 50.28 273 THR A CA 1
ATOM 2122 C C . THR A 1 273 ? 24.168 39.307 -5.996 1.00 50.28 273 THR A C 1
ATOM 2124 O O . THR A 1 273 ? 23.303 39.035 -6.822 1.00 50.28 273 THR A O 1
ATOM 2127 N N . TYR A 1 274 ? 24.094 38.900 -4.721 1.00 49.25 274 TYR A N 1
ATOM 2128 C CA . TYR A 1 274 ? 23.057 37.983 -4.218 1.00 49.25 274 TYR A CA 1
ATOM 2129 C C . TYR A 1 274 ? 21.639 38.582 -4.260 1.00 49.25 274 TYR A C 1
ATOM 2131 O O . TYR A 1 274 ? 20.660 37.845 -4.299 1.00 49.25 274 TYR A O 1
ATOM 2139 N N . LEU A 1 275 ? 21.520 39.915 -4.274 1.00 47.56 275 LEU A N 1
ATOM 2140 C CA . LEU A 1 275 ? 20.231 40.613 -4.328 1.00 47.56 275 LEU A CA 1
ATOM 2141 C C . LEU A 1 275 ? 19.862 41.138 -5.726 1.00 47.56 275 LEU A C 1
ATOM 2143 O O . LEU A 1 275 ? 18.705 41.494 -5.925 1.00 47.56 275 LEU A O 1
ATOM 2147 N N . CYS A 1 276 ? 20.799 41.191 -6.685 1.00 48.28 276 CYS A N 1
ATOM 2148 C CA . CYS A 1 276 ? 20.594 41.963 -7.922 1.00 48.28 276 CYS A CA 1
ATOM 2149 C C . CYS A 1 276 ? 21.036 41.294 -9.239 1.00 48.28 276 CYS A C 1
ATOM 2151 O O . CYS A 1 276 ? 20.831 41.905 -10.287 1.00 48.28 276 CYS A O 1
ATOM 2153 N N . PHE A 1 277 ? 21.641 40.098 -9.249 1.00 51.50 277 PHE A N 1
ATOM 2154 C CA . PHE A 1 277 ? 22.121 39.494 -10.503 1.00 51.50 277 PHE A CA 1
ATOM 2155 C C . PHE A 1 277 ? 21.782 38.006 -10.646 1.00 51.50 277 PHE A C 1
ATOM 2157 O O . PHE A 1 277 ? 22.326 37.159 -9.941 1.00 51.50 277 PHE A O 1
ATOM 2164 N N . ASP A 1 278 ? 20.955 37.698 -11.649 1.00 53.34 278 ASP A N 1
ATOM 2165 C CA . ASP A 1 278 ? 20.699 36.333 -12.113 1.00 53.34 278 ASP A CA 1
ATOM 2166 C C . ASP A 1 278 ? 22.004 35.650 -12.552 1.00 53.34 2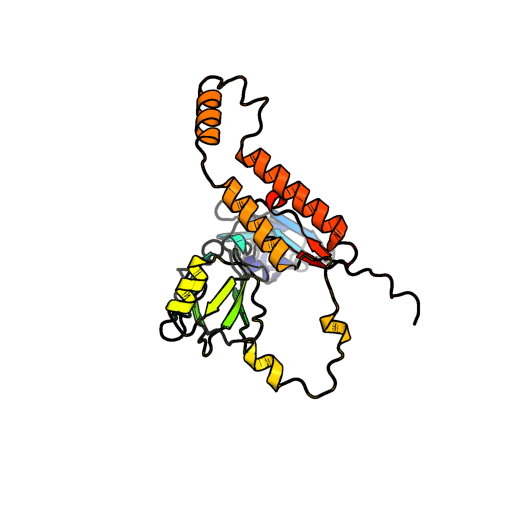78 ASP A C 1
ATOM 2168 O O . ASP A 1 278 ? 22.821 36.232 -13.287 1.00 53.34 278 ASP A O 1
ATOM 2172 N N . THR A 1 279 ? 22.185 34.395 -12.137 1.00 61.56 279 THR A N 1
ATOM 2173 C CA . THR A 1 279 ? 23.339 33.576 -12.532 1.00 61.56 279 THR A CA 1
ATOM 2174 C C . THR A 1 279 ? 23.348 33.327 -14.045 1.00 61.56 279 THR A C 1
ATOM 2176 O O . THR A 1 279 ? 22.313 33.385 -14.707 1.00 61.56 279 THR A O 1
ATOM 2179 N N . HIS A 1 280 ? 24.516 33.029 -14.625 1.00 61.59 280 HIS A N 1
ATOM 2180 C CA . HIS A 1 280 ? 24.620 32.670 -16.048 1.00 61.59 280 HIS A CA 1
ATOM 2181 C C . HIS A 1 280 ? 23.678 31.514 -16.423 1.00 61.59 280 HIS A C 1
ATOM 2183 O O . HIS A 1 280 ? 23.055 31.524 -17.486 1.00 61.59 280 HIS A O 1
ATOM 2189 N N . PHE A 1 281 ? 23.551 30.539 -15.523 1.00 62.81 281 PHE A N 1
ATOM 2190 C CA . PHE A 1 281 ? 22.639 29.416 -15.679 1.00 62.81 281 PHE A CA 1
ATOM 2191 C C . PHE A 1 281 ? 21.177 29.881 -15.689 1.00 62.81 281 PHE A C 1
ATOM 2193 O O . PHE A 1 281 ? 20.450 29.560 -16.620 1.00 62.81 281 PHE A O 1
ATOM 2200 N N . ASP A 1 282 ? 20.778 30.737 -14.744 1.00 63.09 282 ASP A N 1
ATOM 2201 C CA . ASP A 1 282 ? 19.415 31.282 -14.668 1.00 63.09 282 ASP A CA 1
ATOM 2202 C C . ASP A 1 282 ? 19.047 32.132 -15.902 1.00 63.09 282 ASP A C 1
ATOM 2204 O O . ASP A 1 282 ? 17.976 31.988 -16.487 1.00 63.09 282 ASP A O 1
ATOM 2208 N N . LYS A 1 283 ? 19.986 32.942 -16.406 1.00 65.12 283 LYS A N 1
ATOM 2209 C CA . LYS A 1 283 ? 19.816 33.680 -17.673 1.00 65.12 283 LYS A CA 1
ATOM 2210 C C . LYS A 1 283 ? 19.668 32.760 -18.884 1.00 65.12 283 LYS A C 1
ATOM 2212 O O . LYS A 1 283 ? 18.991 33.124 -19.842 1.00 65.12 283 LYS A O 1
ATOM 2217 N N . SER A 1 284 ? 20.327 31.605 -18.869 1.00 65.75 284 SER A N 1
ATOM 2218 C CA . SER A 1 284 ? 20.243 30.620 -19.951 1.00 65.75 284 SER A CA 1
ATOM 2219 C C . SER A 1 284 ? 18.915 29.864 -19.899 1.00 65.75 284 SER A C 1
ATOM 2221 O O . SER A 1 284 ? 18.276 29.694 -20.932 1.00 65.75 284 SER A O 1
ATOM 2223 N N . LEU A 1 285 ? 18.434 29.528 -18.700 1.00 68.75 285 LEU A N 1
ATOM 2224 C CA . LEU A 1 285 ? 17.108 28.947 -18.494 1.00 68.75 285 LEU A CA 1
ATOM 2225 C C . LEU A 1 285 ? 15.988 29.893 -18.948 1.00 68.75 285 LEU A C 1
ATOM 2227 O O . LEU A 1 285 ? 15.116 29.475 -19.700 1.00 68.75 285 LEU A O 1
ATOM 2231 N N . LYS A 1 286 ? 16.058 31.189 -18.614 1.00 68.88 286 LYS A N 1
ATOM 2232 C CA . LYS A 1 286 ? 15.076 32.186 -19.090 1.00 68.88 286 LYS A CA 1
ATOM 2233 C C . LYS A 1 286 ? 15.008 32.283 -20.620 1.00 68.88 286 LYS A C 1
ATOM 2235 O O . LYS A 1 286 ? 13.938 32.518 -21.170 1.00 68.88 286 LYS A O 1
ATOM 2240 N N . LYS A 1 287 ? 16.128 32.077 -21.322 1.00 71.81 287 LYS A N 1
ATOM 2241 C CA . LYS A 1 287 ? 16.149 32.027 -22.796 1.00 71.81 287 LYS A CA 1
ATOM 2242 C C . LYS A 1 287 ? 15.500 30.763 -23.351 1.00 71.81 287 LYS A C 1
ATOM 2244 O O . LYS A 1 287 ? 14.841 30.838 -24.380 1.00 71.81 287 LYS A O 1
ATOM 2249 N N . ILE A 1 288 ? 15.705 29.623 -22.694 1.00 71.38 288 ILE A N 1
ATOM 2250 C CA . ILE A 1 288 ? 15.085 28.351 -23.084 1.00 71.38 288 ILE A CA 1
ATOM 2251 C C . ILE A 1 288 ? 13.567 28.431 -22.892 1.00 71.38 288 ILE A C 1
ATOM 2253 O O . ILE A 1 288 ? 12.832 28.086 -23.809 1.00 71.38 288 ILE A O 1
ATOM 2257 N N . SER A 1 289 ? 13.119 28.969 -21.756 1.00 74.38 289 SER A N 1
ATOM 2258 C CA . SER A 1 289 ? 11.707 29.233 -21.457 1.00 74.38 289 SER A CA 1
ATOM 2259 C C . SER A 1 289 ? 11.048 30.088 -22.548 1.00 74.38 289 SER A C 1
ATOM 2261 O O . SER A 1 289 ? 10.108 29.649 -23.206 1.00 74.38 289 SER A O 1
ATOM 2263 N N . ALA A 1 290 ? 11.646 31.243 -22.869 1.00 76.81 290 ALA A N 1
ATOM 2264 C CA . ALA A 1 290 ? 11.140 32.134 -23.914 1.00 76.81 290 ALA A CA 1
ATOM 2265 C C . ALA A 1 290 ? 11.103 31.484 -25.311 1.00 76.81 290 ALA A C 1
ATOM 2267 O O . ALA A 1 290 ? 10.181 31.734 -26.084 1.00 76.81 290 ALA A O 1
ATOM 2268 N N . TYR A 1 291 ? 12.088 30.641 -25.640 1.00 75.38 291 TYR A N 1
ATOM 2269 C CA . TYR A 1 291 ? 12.097 29.896 -26.900 1.00 75.38 291 TYR A CA 1
ATOM 2270 C C . TYR A 1 291 ? 10.957 28.872 -26.963 1.00 75.38 291 TYR A C 1
ATOM 2272 O O . TYR A 1 291 ? 10.315 28.735 -28.000 1.00 75.38 291 TYR A O 1
ATOM 2280 N N . ILE A 1 292 ? 10.673 28.165 -25.866 1.00 73.38 292 ILE A N 1
ATOM 2281 C CA . ILE A 1 292 ? 9.576 27.190 -25.806 1.00 73.38 292 ILE A CA 1
ATOM 2282 C C . ILE A 1 292 ? 8.222 27.888 -25.966 1.00 73.38 292 ILE A C 1
ATOM 2284 O O . ILE A 1 292 ? 7.392 27.406 -26.736 1.00 73.38 292 ILE A O 1
ATOM 2288 N N . ASP A 1 293 ? 8.022 29.034 -25.315 1.00 75.19 293 ASP A N 1
ATOM 2289 C CA . ASP A 1 293 ? 6.798 29.831 -25.449 1.00 75.19 293 ASP A CA 1
ATOM 2290 C C . ASP A 1 293 ? 6.595 30.336 -26.882 1.00 75.19 293 ASP A C 1
ATOM 2292 O O . ASP A 1 293 ? 5.522 30.171 -27.462 1.00 75.19 293 ASP A O 1
ATOM 2296 N N . GLU A 1 294 ? 7.651 30.851 -27.515 1.00 75.00 294 GLU A N 1
ATOM 2297 C CA . GLU A 1 294 ? 7.593 31.290 -28.911 1.00 75.00 294 GLU A CA 1
ATOM 2298 C C . GLU A 1 294 ? 7.250 30.129 -29.863 1.00 75.00 294 GLU A C 1
ATOM 2300 O O . GLU A 1 294 ? 6.430 30.270 -30.776 1.00 75.00 294 GLU A O 1
ATOM 2305 N N . GLN A 1 295 ? 7.837 28.948 -29.650 1.00 68.94 295 GLN A N 1
ATOM 2306 C CA . GLN A 1 295 ? 7.525 27.770 -30.461 1.00 68.94 295 GLN A CA 1
ATOM 2307 C C . GLN A 1 295 ? 6.116 27.234 -30.184 1.00 68.94 295 GLN A C 1
ATOM 2309 O O . GLN A 1 295 ? 5.449 26.754 -31.106 1.00 68.94 295 GLN A O 1
ATOM 2314 N N . ASN A 1 296 ? 5.623 27.350 -28.950 1.00 74.31 296 ASN A N 1
ATOM 2315 C CA . ASN A 1 296 ? 4.238 27.044 -28.615 1.00 74.31 296 ASN A CA 1
ATOM 2316 C C . ASN A 1 296 ? 3.267 27.901 -29.416 1.00 74.31 296 ASN A C 1
ATOM 2318 O O . ASN A 1 296 ? 2.401 27.341 -30.087 1.00 74.31 296 ASN A O 1
ATOM 2322 N N . ASP A 1 297 ? 3.462 29.214 -29.433 1.00 70.69 297 ASP A N 1
ATOM 2323 C CA . ASP A 1 297 ? 2.560 30.139 -30.117 1.00 70.69 297 ASP A CA 1
ATOM 2324 C C . ASP A 1 297 ? 2.590 29.969 -31.644 1.00 70.69 297 ASP A C 1
ATOM 2326 O O . ASP A 1 297 ? 1.554 29.997 -32.314 1.00 70.69 297 ASP A O 1
ATOM 2330 N N . ILE A 1 298 ? 3.779 29.767 -32.221 1.00 66.25 298 ILE A N 1
ATOM 2331 C CA . ILE A 1 298 ? 3.960 29.742 -33.681 1.00 66.25 298 ILE A CA 1
ATOM 2332 C C . ILE A 1 298 ? 3.660 28.358 -34.271 1.00 66.25 298 ILE A C 1
ATOM 2334 O O . ILE A 1 298 ? 3.114 28.242 -35.378 1.00 66.25 298 ILE A O 1
ATOM 2338 N N . VAL A 1 299 ? 4.050 27.292 -33.570 1.00 63.25 299 VAL A N 1
ATOM 2339 C CA . VAL A 1 299 ? 4.098 25.937 -34.131 1.00 63.25 299 VAL A CA 1
ATOM 2340 C C . VAL A 1 299 ? 3.058 25.026 -33.495 1.00 63.25 299 VAL A C 1
ATOM 2342 O O . VAL A 1 299 ? 2.314 24.373 -34.237 1.00 63.25 299 VAL A O 1
ATOM 2345 N N . PHE A 1 300 ? 2.984 24.980 -32.164 1.00 67.31 300 PHE A N 1
ATOM 2346 C CA . PHE A 1 300 ? 2.252 23.924 -31.458 1.00 67.31 300 PHE A CA 1
ATOM 2347 C C . PHE A 1 300 ? 0.775 24.266 -31.193 1.00 67.31 300 PHE A C 1
ATOM 2349 O O . PHE A 1 300 ? -0.098 23.466 -31.544 1.00 67.31 300 PHE A O 1
ATOM 2356 N N . HIS A 1 301 ? 0.458 25.458 -30.679 1.00 71.38 301 HIS A N 1
ATOM 2357 C CA . HIS A 1 301 ? -0.913 25.893 -30.364 1.00 71.38 301 HIS A CA 1
ATOM 2358 C C . HIS A 1 301 ? -1.844 25.902 -31.582 1.00 71.38 301 HIS A C 1
ATOM 2360 O O . HIS A 1 301 ? -2.938 25.342 -31.481 1.00 71.38 301 HIS A O 1
ATOM 2366 N N . PRO A 1 302 ? -1.436 26.404 -32.770 1.00 62.59 302 PRO A N 1
ATOM 2367 C CA . PRO A 1 302 ? -2.273 26.344 -33.973 1.00 62.59 302 PRO A CA 1
ATOM 2368 C C . PRO A 1 302 ? -2.623 24.916 -34.420 1.00 62.59 302 PRO A C 1
ATOM 2370 O O . PRO A 1 302 ? -3.433 24.731 -35.326 1.00 62.59 302 PRO A O 1
ATOM 2373 N N . ARG A 1 303 ? -1.982 23.904 -33.824 1.00 60.44 303 ARG A N 1
ATOM 2374 C CA . ARG A 1 303 ? -2.124 22.481 -34.143 1.00 60.44 303 ARG A CA 1
ATOM 2375 C C . ARG A 1 303 ? -2.673 21.665 -32.967 1.00 60.44 303 ARG A C 1
ATOM 2377 O O . ARG A 1 303 ? -2.669 20.440 -33.039 1.00 60.44 303 ARG A O 1
ATOM 2384 N N . GLY A 1 304 ? -3.151 22.328 -31.908 1.00 60.03 304 GLY A N 1
ATOM 2385 C CA . GLY A 1 304 ? -3.742 21.677 -30.736 1.00 60.03 304 GLY A CA 1
ATOM 2386 C C . GLY A 1 304 ? -2.722 20.945 -29.862 1.00 60.03 304 GLY A C 1
ATOM 2387 O O . GLY A 1 304 ? -3.060 19.955 -29.220 1.00 60.03 304 GLY A O 1
ATOM 2388 N N . ILE A 1 305 ? -1.465 21.387 -29.858 1.00 67.19 305 ILE A N 1
ATOM 2389 C CA . ILE A 1 305 ? -0.381 20.806 -29.062 1.00 67.19 305 ILE A CA 1
ATOM 2390 C C . ILE A 1 305 ? 0.203 21.912 -28.179 1.00 67.19 305 ILE A C 1
ATOM 2392 O O . ILE A 1 305 ? 0.323 23.053 -28.610 1.00 67.19 305 ILE A O 1
ATOM 2396 N N . HIS A 1 306 ? 0.578 21.597 -26.945 1.00 74.56 306 HIS A N 1
ATOM 2397 C CA . HIS A 1 306 ? 1.238 22.538 -26.050 1.00 74.56 306 HIS A CA 1
ATOM 2398 C C . HIS A 1 306 ? 2.387 21.865 -25.309 1.00 74.56 306 HIS A C 1
ATOM 2400 O O . HIS A 1 306 ? 2.208 20.829 -24.666 1.00 74.56 306 HIS A O 1
ATOM 2406 N N . ILE A 1 307 ? 3.562 22.473 -25.405 1.00 73.44 307 ILE A N 1
ATOM 2407 C CA . ILE A 1 307 ? 4.774 22.061 -24.714 1.00 73.44 307 ILE A CA 1
ATOM 2408 C C . ILE A 1 307 ? 4.861 22.794 -23.377 1.00 73.44 307 ILE A C 1
ATOM 2410 O O . ILE A 1 307 ? 4.890 24.018 -23.344 1.00 73.44 307 ILE A O 1
ATOM 2414 N N . THR A 1 308 ? 4.926 22.056 -22.277 1.00 73.50 308 THR A N 1
ATOM 2415 C CA . THR A 1 308 ? 5.121 22.630 -20.943 1.00 73.50 308 THR A CA 1
ATOM 2416 C C . THR A 1 308 ? 6.604 22.879 -20.695 1.00 73.50 308 THR A C 1
ATOM 2418 O O . THR A 1 308 ? 7.435 22.012 -20.982 1.00 73.50 308 THR A O 1
ATOM 2421 N N . ASP A 1 309 ? 6.928 24.054 -20.152 1.00 68.62 309 ASP A N 1
ATOM 2422 C CA . ASP A 1 309 ? 8.301 24.436 -19.838 1.00 68.62 309 ASP A CA 1
ATOM 2423 C C . ASP A 1 309 ? 8.918 23.459 -18.807 1.00 68.62 309 ASP A C 1
ATOM 2425 O O . ASP A 1 309 ? 8.410 23.326 -17.685 1.00 68.62 309 ASP A O 1
ATOM 2429 N N . PRO A 1 310 ? 10.031 22.775 -19.146 1.00 62.19 310 PRO A N 1
ATOM 2430 C CA . PRO A 1 310 ? 10.749 21.884 -18.233 1.00 62.19 310 PRO A CA 1
ATOM 2431 C C . PRO A 1 310 ? 11.194 22.562 -16.925 1.00 62.19 310 PRO A C 1
ATOM 2433 O O . PRO A 1 310 ? 11.359 21.900 -15.892 1.00 62.19 310 PRO A O 1
ATOM 2436 N N . ILE A 1 311 ? 11.389 23.885 -16.948 1.00 62.03 311 ILE A N 1
ATOM 2437 C CA . ILE A 1 311 ? 11.872 24.677 -15.812 1.00 62.03 311 ILE A CA 1
ATOM 2438 C C . ILE A 1 311 ? 10.812 24.761 -14.706 1.00 62.03 311 ILE A C 1
ATOM 2440 O O . ILE A 1 311 ? 11.159 24.650 -13.529 1.00 62.03 311 ILE A O 1
ATOM 2444 N N . GLU A 1 312 ? 9.524 24.852 -15.052 1.00 57.72 312 GLU A N 1
ATOM 2445 C CA . GLU A 1 312 ? 8.425 24.941 -14.075 1.00 57.72 312 GLU A CA 1
ATOM 2446 C C . GLU A 1 312 ? 8.270 23.673 -13.226 1.00 57.72 312 GLU A C 1
ATOM 2448 O O . GLU A 1 312 ? 7.788 23.715 -12.092 1.00 57.72 312 GLU A O 1
ATOM 2453 N N . ARG A 1 313 ? 8.696 22.524 -13.760 1.00 53.47 313 ARG A N 1
ATOM 2454 C CA . ARG A 1 313 ? 8.595 21.220 -13.092 1.00 53.47 313 ARG A CA 1
ATOM 2455 C C . ARG A 1 313 ? 9.890 20.773 -12.419 1.00 53.47 313 ARG A C 1
ATOM 2457 O O . ARG A 1 313 ? 9.899 19.714 -11.793 1.00 53.47 313 ARG A O 1
ATOM 2464 N N . GLY A 1 314 ? 10.963 21.562 -12.509 1.00 48.38 314 GLY A N 1
ATOM 2465 C CA . GLY A 1 314 ? 12.256 21.251 -11.894 1.00 48.38 314 GLY A CA 1
ATOM 2466 C C . GLY A 1 314 ? 12.942 20.010 -12.479 1.00 48.38 314 GLY A C 1
ATOM 2467 O O . GLY A 1 314 ? 13.688 19.334 -11.768 1.00 48.38 314 GLY A O 1
ATOM 2468 N N . LEU A 1 315 ? 12.677 19.672 -13.747 1.00 47.88 315 LEU A N 1
ATOM 2469 C CA . LEU A 1 315 ? 13.119 18.425 -14.380 1.00 47.88 315 LEU A CA 1
ATOM 2470 C C . LEU A 1 315 ? 13.626 18.663 -15.811 1.00 47.88 315 LEU A C 1
ATOM 2472 O O . LEU A 1 315 ? 13.115 19.509 -16.531 1.00 47.88 315 LEU A O 1
ATOM 2476 N N . ARG A 1 316 ? 14.603 17.861 -16.264 1.00 51.41 316 ARG A N 1
ATOM 2477 C CA . ARG A 1 316 ? 15.121 17.850 -17.654 1.00 51.41 316 ARG A CA 1
ATOM 2478 C C . ARG A 1 316 ? 14.189 17.107 -18.624 1.00 51.41 316 ARG A C 1
ATOM 2480 O O . ARG A 1 316 ? 14.648 16.302 -19.430 1.00 51.41 316 ARG A O 1
ATOM 2487 N N . VAL A 1 317 ? 12.879 17.286 -18.488 1.00 50.19 317 VAL A N 1
ATOM 2488 C CA . VAL A 1 317 ? 11.881 16.547 -19.270 1.00 50.19 317 VAL A CA 1
ATOM 2489 C C . VAL A 1 317 ? 10.914 17.536 -19.897 1.00 50.19 317 VAL A C 1
ATOM 2491 O O . VAL A 1 317 ? 10.368 18.387 -19.205 1.00 50.19 317 VAL A O 1
ATOM 2494 N N . ILE A 1 318 ? 10.711 17.403 -21.206 1.00 58.16 318 ILE A N 1
ATOM 2495 C CA . ILE A 1 318 ? 9.706 18.154 -21.956 1.00 58.16 318 ILE A CA 1
ATOM 2496 C C . ILE A 1 318 ? 8.389 17.386 -21.880 1.00 58.16 318 ILE A C 1
ATOM 2498 O O . ILE A 1 318 ? 8.320 16.227 -22.295 1.00 58.16 318 ILE A O 1
ATOM 2502 N N . GLU A 1 319 ? 7.349 18.026 -21.360 1.00 60.97 319 GLU A N 1
ATOM 2503 C CA . GLU A 1 319 ? 5.989 17.489 -21.355 1.00 60.97 319 GLU A CA 1
ATOM 2504 C C . GLU A 1 319 ? 5.210 18.079 -22.539 1.00 60.97 319 GLU A C 1
ATOM 2506 O O . GLU A 1 319 ? 5.239 19.284 -22.774 1.00 60.97 319 GLU A O 1
ATOM 2511 N N . ILE A 1 320 ? 4.539 17.222 -23.314 1.00 69.06 320 ILE A N 1
ATOM 2512 C CA . ILE A 1 320 ? 3.734 17.624 -24.473 1.00 69.06 320 ILE A CA 1
ATOM 2513 C C . ILE A 1 320 ? 2.287 17.223 -24.204 1.00 69.06 320 ILE A C 1
ATOM 2515 O O . ILE A 1 320 ? 1.974 16.042 -24.048 1.00 69.06 320 ILE A O 1
ATOM 2519 N N . SER A 1 321 ? 1.403 18.211 -24.178 1.00 64.38 321 SER A N 1
ATOM 2520 C CA . SER A 1 321 ? -0.033 18.047 -23.983 1.00 64.38 321 SER A CA 1
ATOM 2521 C C . SER A 1 321 ? -0.781 18.268 -25.297 1.00 64.38 321 SER A C 1
ATOM 2523 O O . SER A 1 321 ? -0.436 19.145 -26.086 1.00 64.38 321 SER A O 1
ATOM 2525 N N . VAL A 1 322 ? -1.805 17.455 -25.555 1.00 67.25 322 VAL A N 1
ATOM 2526 C CA . VAL A 1 322 ? -2.703 17.635 -26.704 1.00 67.25 322 VAL A CA 1
ATOM 2527 C C . VAL A 1 322 ? -3.941 18.373 -26.211 1.00 67.25 322 VAL A C 1
ATOM 2529 O O . VAL A 1 322 ? -4.689 17.854 -25.381 1.00 67.25 322 VAL A O 1
ATOM 2532 N N . GLN A 1 323 ? -4.159 19.585 -26.710 1.00 57.47 323 GLN A N 1
ATOM 2533 C CA . GLN A 1 323 ? -5.380 20.340 -26.469 1.00 57.47 323 GLN A CA 1
ATOM 2534 C C . GLN A 1 323 ? -6.484 19.794 -27.379 1.00 57.47 323 GLN A C 1
ATOM 2536 O O . GLN A 1 323 ? -6.571 20.117 -28.562 1.00 57.47 323 GLN A O 1
ATOM 2541 N N . ILE A 1 324 ? -7.334 18.931 -26.822 1.00 50.44 324 ILE A N 1
ATOM 2542 C CA . ILE A 1 324 ? -8.564 18.500 -27.485 1.00 50.44 324 ILE A CA 1
ATOM 2543 C C . ILE A 1 324 ? -9.544 19.675 -27.422 1.00 50.44 324 ILE A C 1
ATOM 2545 O O . ILE A 1 324 ? -10.115 19.960 -26.369 1.00 50.44 324 ILE A O 1
ATOM 2549 N N . ASN A 1 325 ? -9.737 20.367 -28.546 1.00 48.03 325 ASN A N 1
ATOM 2550 C CA . ASN A 1 325 ? -10.809 21.347 -28.680 1.00 48.03 325 ASN A CA 1
ATOM 2551 C C . ASN A 1 325 ? -12.157 20.614 -28.630 1.00 48.03 325 ASN A C 1
ATOM 2553 O O . ASN A 1 325 ? -12.597 20.031 -29.618 1.00 48.03 325 ASN A O 1
ATOM 2557 N N . ASN A 1 326 ? -12.823 20.648 -27.476 1.00 41.28 326 ASN A N 1
ATOM 2558 C CA . ASN A 1 326 ? -14.191 20.157 -27.290 1.00 41.28 326 ASN A CA 1
ATOM 2559 C C . ASN A 1 326 ? -15.223 21.090 -27.959 1.00 41.28 326 ASN A C 1
ATOM 2561 O O . ASN A 1 326 ? -16.089 21.628 -27.277 1.00 41.28 326 ASN A O 1
ATOM 2565 N N . ASN A 1 327 ? -15.147 21.277 -29.279 1.00 42.59 327 ASN A N 1
ATOM 2566 C CA . ASN A 1 327 ? -16.156 22.030 -30.039 1.00 42.59 327 ASN A CA 1
ATOM 2567 C C . ASN A 1 327 ? -17.002 21.176 -31.003 1.00 42.59 327 ASN A C 1
ATOM 2569 O O . ASN A 1 327 ? -17.867 21.725 -31.674 1.00 42.59 327 ASN A O 1
ATOM 2573 N N . ASP A 1 328 ? -16.859 19.846 -31.008 1.00 42.31 328 ASP A N 1
ATOM 2574 C CA . ASP A 1 328 ? -17.634 18.958 -31.899 1.00 42.31 328 ASP A CA 1
ATOM 2575 C C . ASP A 1 328 ? -18.777 18.190 -31.200 1.00 42.31 328 ASP A C 1
ATOM 2577 O O . ASP A 1 328 ? -19.171 17.115 -31.645 1.00 42.31 328 ASP A O 1
ATOM 2581 N N . ASN A 1 329 ? -19.351 18.730 -30.117 1.00 38.25 329 ASN A N 1
ATOM 2582 C CA . ASN A 1 329 ? -20.486 18.109 -29.409 1.00 38.25 329 ASN A CA 1
ATOM 2583 C C . ASN A 1 329 ? -21.825 18.859 -29.543 1.00 38.25 329 ASN A C 1
ATOM 2585 O O . ASN A 1 329 ? -22.720 18.641 -28.732 1.00 38.25 329 ASN A O 1
ATOM 2589 N N . GLU A 1 330 ? -22.003 19.703 -30.567 1.00 38.53 330 GLU A N 1
ATOM 2590 C CA . GLU A 1 330 ? -23.276 20.424 -30.767 1.00 38.53 330 GLU A CA 1
ATOM 2591 C C . GLU A 1 330 ? -23.958 20.229 -32.131 1.00 38.53 330 GLU A C 1
ATOM 2593 O O . GLU A 1 330 ? -24.909 20.935 -32.436 1.00 38.53 330 GLU A O 1
ATOM 2598 N N . ASN A 1 331 ? -23.566 19.246 -32.950 1.00 36.84 331 ASN A N 1
ATOM 2599 C CA . ASN A 1 331 ? -24.386 18.852 -34.106 1.00 36.84 331 ASN A CA 1
ATOM 2600 C C . ASN A 1 331 ? -24.149 17.395 -34.524 1.00 36.84 331 ASN A C 1
ATOM 2602 O O . ASN A 1 331 ? -23.354 17.127 -35.428 1.00 36.84 331 ASN A O 1
ATOM 2606 N N . ARG A 1 332 ? -24.880 16.460 -33.905 1.00 34.28 332 ARG A N 1
ATOM 2607 C CA . ARG A 1 332 ? -25.402 15.255 -34.570 1.00 34.28 332 ARG A CA 1
ATOM 2608 C C . ARG A 1 332 ? -26.459 14.541 -33.745 1.00 34.28 332 ARG A C 1
ATOM 2610 O O . ARG A 1 332 ? -26.210 14.319 -32.542 1.00 34.28 332 ARG A O 1
#

Secondary structure (DSSP, 8-state):
--GGG-EEESGGGTEEETTS-EEEEEE-TTT-S--EEEEEE-SSSEEEEEEEE-SSSEEEEEEE-SS-EEEEEEEEETTEEPTTPSEEEEEEPPP-GGG-EEESGGGS-EEGGG---EEEEE-TTS-S--EEEEEEETTEEEPPEEEE--TTT-EEEEE----S-EEEEEEEEETTEEPTTPSEEEEEESSHHHHHHHHHH---S----PPPHHHHTTT--TT--GGGGG---SS--HHHHHHHHHHHHHHHH---HHHHHHHHHHHHTTTTHHHH---HHHHHHHHHHHHHHHHIIIIIGGGTEEEEPTTTTTSS--EEEE------SS--

InterPro domains:
  IPR001298 Filamin/ABP280 repeat [SM00557] (2-94)
  IPR001298 Filamin/ABP280 repeat [SM00557] (96-191)
  IPR013783 Immunoglobulin-like fold [G3DSA:2.60.40.10] (1-94)
  IPR013783 Immunoglobulin-like fold [G3DSA:2.60.40.10] (95-199)
  IPR014756 Immunoglobulin E-set [SSF81296] (1-108)
  IPR014756 Immunoglobulin E-set [SSF81296] (84-191)
  IPR017868 Filamin/ABP280 repeat-like [PF00630] (1-87)
  IPR017868 Filamin/ABP280 repeat-like [PF00630] (95-184)
  IPR017868 Filamin/ABP280 repeat-like [PS50194] (1-91)
  IPR017868 Filamin/ABP280 repeat-like [PS50194] (92-188)
  IPR019383 Golgin subfamily A member 7/ERF4 [PF10256] (234-319)
  IPR044801 Filamin family [PTHR38537] (31-194)

Radius of gyration: 32.07 Å; chains: 1; bounding box: 71×58×92 Å

Sequence (332 aa):
CDAKRVVCTGDGLKGGTIGKEIKAFIDTRRAGPGELSAQCIGPNKAAICELYDQNDGTFTLLIHPQEGGKHTLTIKYGGQHIIGSPFLMRIYSAPDASKVRVIGPGIEHGVLPIYQSHFICDTKGAGAGQLTVRIRGPKGAFKVEMQRQSQKDRTIYCKYDPTEPGDYRIEVKWAGEHVPGSPFFVMIFDTQDELNRFLRNGYSNSMISLPPLNAIERMAGPNYSEEWKQISWKGQTFTDFIVTLNSMYEEAERMNAKVCMESCFACLTAYLTYLCFDTHFDKSLKKISAYIDEQNDIVFHPRGIHITDPIERGLRVIEISVQINNNDNENR

Foldseek 3Di:
DAQQPKDKDAPLLAAEEAPDKRKIKIACPPVPDWDKDKWKAFPDDTWDWDWADPVPRMIMITTHDPDFAWMWMFIDTNNHGYPCPRRTYGYKYHAALQQKDKDDQLLEEEAQVPGDNKIKIQCVPRIDWDKDKWKAWPVGTWDKDWDDPDPVRSMIMIGTRDDDFGWMFIFIDTNRHGHPCPRRIYGYHNDPVVVVVDVVVDDAVDDPPDPDPVPVVPPDDDPDDCVVVPPDDVPDDPVNVVVVLVVLVVVLPDDDPVLVVVVVVCVVVVPPCVVDPDHSNRVSLVVSVVSQVVCCVPPAVVVQKHWDRCVVVVHPYIDIDGRDPPPPPPDD

Organism: Euroglyphus maynei (NCBI:txid6958)

pLDDT: mean 72.55, std 18.09, range [27.61, 94.38]